Protein AF-A0A3Q3W1W0-F1 (afdb_monomer_lite)

Structure (mmCIF, N/CA/C/O backbone):
data_AF-A0A3Q3W1W0-F1
#
_entry.id   AF-A0A3Q3W1W0-F1
#
loop_
_atom_site.group_PDB
_atom_site.id
_atom_site.type_symbol
_atom_site.label_atom_id
_atom_site.label_alt_id
_atom_site.label_comp_id
_atom_site.label_asym_id
_atom_site.label_entity_id
_atom_site.label_seq_id
_atom_site.pdbx_PDB_ins_code
_atom_site.Cartn_x
_atom_site.Cartn_y
_atom_site.Cartn_z
_atom_site.occupancy
_atom_site.B_iso_or_equiv
_atom_site.auth_seq_id
_atom_site.auth_comp_id
_atom_site.auth_asym_id
_atom_site.auth_atom_id
_atom_site.pdbx_PDB_model_num
ATOM 1 N N . MET A 1 1 ? -0.071 2.192 -21.643 1.00 84.44 1 MET A N 1
ATOM 2 C CA . MET A 1 1 ? 0.881 1.281 -22.306 1.00 84.44 1 MET A CA 1
ATOM 3 C C . MET A 1 1 ? 0.103 0.228 -23.092 1.00 84.44 1 MET A C 1
ATOM 5 O O . MET A 1 1 ? -0.715 -0.440 -22.465 1.00 84.44 1 MET A O 1
ATOM 9 N N . PRO A 1 2 ? 0.340 0.064 -24.407 1.00 89.12 2 PRO A N 1
ATOM 10 C CA . PRO A 1 2 ? -0.446 -0.815 -25.293 1.00 89.12 2 PRO A CA 1
ATOM 11 C C . PRO A 1 2 ? -0.531 -2.271 -24.815 1.00 89.12 2 PRO A C 1
ATOM 13 O O . PRO A 1 2 ? -1.621 -2.823 -24.682 1.00 89.12 2 PRO A O 1
ATOM 16 N N . TYR A 1 3 ? 0.604 -2.852 -24.408 1.00 91.19 3 TYR A N 1
ATOM 17 C CA . TYR A 1 3 ? 0.660 -4.212 -23.855 1.00 91.19 3 TYR A CA 1
ATOM 18 C C . TYR A 1 3 ? -0.258 -4.411 -22.638 1.00 91.19 3 TYR A C 1
ATOM 20 O O . TYR A 1 3 ? -0.902 -5.448 -22.514 1.00 91.19 3 TYR A O 1
ATOM 28 N N . MET A 1 4 ? -0.354 -3.418 -21.746 1.00 92.62 4 MET A N 1
ATOM 29 C CA . MET A 1 4 ? -1.193 -3.517 -20.542 1.00 92.62 4 MET A CA 1
ATOM 30 C C . MET A 1 4 ? -2.690 -3.492 -20.870 1.00 92.62 4 MET A C 1
ATOM 32 O O . MET A 1 4 ? -3.490 -4.058 -20.130 1.00 92.62 4 MET A O 1
ATOM 36 N N . ARG A 1 5 ? -3.079 -2.851 -21.980 1.00 89.25 5 ARG A N 1
ATOM 37 C CA . ARG A 1 5 ? -4.466 -2.860 -22.467 1.00 89.25 5 ARG A CA 1
ATOM 38 C C . ARG A 1 5 ? -4.821 -4.223 -23.035 1.00 89.25 5 ARG A C 1
ATOM 40 O O . ARG A 1 5 ? -5.832 -4.806 -22.646 1.00 89.25 5 ARG A O 1
ATOM 47 N N . TYR A 1 6 ? -3.948 -4.748 -23.894 1.00 92.44 6 TYR A N 1
ATOM 48 C CA . TYR A 1 6 ? -4.098 -6.088 -24.441 1.00 92.44 6 TYR A CA 1
ATOM 49 C C . TYR A 1 6 ? -4.166 -7.134 -23.331 1.00 92.44 6 TYR A C 1
ATOM 51 O O . TYR A 1 6 ? -5.136 -7.889 -23.265 1.00 92.44 6 TYR A O 1
ATOM 59 N N . SER A 1 7 ? -3.189 -7.128 -22.416 1.00 91.44 7 SER A N 1
ATOM 60 C CA . SER A 1 7 ? -3.094 -8.122 -21.350 1.00 91.44 7 SER A CA 1
ATOM 61 C C . SER A 1 7 ? -4.350 -8.150 -20.493 1.00 91.44 7 SER A C 1
ATOM 63 O O . SER A 1 7 ? -4.841 -9.233 -20.207 1.00 91.44 7 SER A O 1
ATOM 65 N N . ARG A 1 8 ? -4.925 -6.985 -20.168 1.00 91.94 8 ARG A N 1
ATOM 66 C CA . ARG A 1 8 ? -6.169 -6.872 -19.400 1.00 91.94 8 ARG A CA 1
ATOM 67 C C . ARG A 1 8 ? -7.391 -7.396 -20.157 1.00 91.94 8 ARG A C 1
ATOM 69 O O . ARG A 1 8 ? -8.256 -7.992 -19.529 1.00 91.94 8 ARG A O 1
ATOM 76 N N . LYS A 1 9 ? -7.446 -7.223 -21.482 1.00 91.44 9 LYS A N 1
ATOM 77 C CA . LYS A 1 9 ? -8.543 -7.721 -22.332 1.00 91.44 9 LYS A CA 1
ATOM 78 C C . LYS A 1 9 ? -8.527 -9.245 -22.463 1.00 91.44 9 LYS A C 1
ATOM 80 O O . LYS A 1 9 ? -9.582 -9.867 -22.417 1.00 91.44 9 LYS A O 1
ATOM 85 N N . VAL A 1 10 ? -7.345 -9.850 -22.601 1.00 93.00 10 VAL A N 1
ATOM 86 C CA . VAL A 1 10 ? -7.209 -11.311 -22.765 1.00 93.00 10 VAL A CA 1
ATOM 87 C C . VAL A 1 10 ? -7.045 -12.064 -21.444 1.00 93.00 10 VAL A C 1
ATOM 89 O O . VAL A 1 10 ? -7.141 -13.290 -21.421 1.00 93.00 10 VAL A O 1
ATOM 92 N N . TRP A 1 11 ? -6.823 -11.350 -20.337 1.00 92.00 11 TRP A N 1
ATOM 93 C CA . TRP A 1 11 ? -6.556 -11.930 -19.020 1.00 92.00 11 TRP A CA 1
ATOM 94 C C . TRP A 1 11 ? -7.611 -12.948 -18.591 1.00 92.00 11 TRP A C 1
ATOM 96 O O . TRP A 1 11 ? -7.279 -14.090 -18.269 1.00 92.00 11 TRP A O 1
ATOM 106 N N . ASP A 1 12 ? -8.882 -12.548 -18.616 1.00 92.62 12 ASP A N 1
ATOM 107 C CA . ASP A 1 12 ? -9.981 -13.388 -18.141 1.00 92.62 12 ASP A CA 1
ATOM 108 C C . ASP A 1 12 ? -10.207 -14.596 -19.053 1.00 92.62 12 ASP A C 1
ATOM 110 O O . ASP A 1 12 ? -10.473 -15.694 -18.567 1.00 92.62 12 ASP A O 1
ATOM 114 N N . GLN A 1 13 ? -10.002 -14.435 -20.363 1.00 93.06 13 GLN A N 1
ATOM 115 C CA . GLN A 1 13 ? -10.098 -15.526 -21.332 1.00 93.06 13 GLN A CA 1
ATOM 116 C C . GLN A 1 13 ? -9.000 -16.578 -21.118 1.00 93.06 13 GLN A C 1
ATOM 118 O O . GLN A 1 13 ? -9.281 -17.780 -21.073 1.00 93.06 13 GLN A O 1
ATOM 123 N N . VAL A 1 14 ? -7.747 -16.141 -20.955 1.00 92.25 14 VAL A N 1
ATOM 124 C CA . VAL A 1 14 ? -6.606 -17.044 -20.743 1.00 92.25 14 VAL A CA 1
ATOM 125 C C . VAL A 1 14 ? -6.705 -17.726 -19.379 1.00 92.25 14 VAL A C 1
ATOM 127 O O . VAL A 1 14 ? -6.425 -18.921 -19.279 1.00 92.25 14 VAL A O 1
ATOM 130 N N . LYS A 1 15 ? -7.170 -17.011 -18.347 1.00 92.19 15 LYS A N 1
ATOM 131 C CA . LYS A 1 15 ? -7.415 -17.563 -17.008 1.00 92.19 15 LYS A CA 1
ATOM 132 C C . LYS A 1 15 ? -8.562 -18.575 -16.992 1.00 92.19 15 LYS A C 1
ATOM 134 O O . LYS A 1 15 ? -8.436 -19.611 -16.350 1.00 92.19 15 LYS A O 1
ATOM 139 N N . ALA A 1 16 ? -9.657 -18.311 -17.703 1.00 92.38 16 ALA A N 1
ATOM 140 C CA . ALA A 1 16 ? -10.784 -19.240 -17.802 1.00 92.38 16 ALA A CA 1
ATOM 141 C C . ALA A 1 16 ? -10.415 -20.522 -18.562 1.00 92.38 16 ALA A C 1
ATOM 143 O O . ALA A 1 16 ? -10.867 -21.605 -18.201 1.00 92.38 16 ALA A O 1
ATOM 144 N N . SER A 1 17 ? -9.559 -20.405 -19.580 1.00 91.44 17 SER A N 1
ATOM 145 C CA . SER A 1 17 ? -9.063 -21.552 -20.352 1.00 91.44 17 SER A CA 1
ATOM 146 C C . SER A 1 17 ? -8.000 -22.362 -19.597 1.00 91.44 17 SER A C 1
ATOM 148 O O . SER A 1 17 ? -7.734 -23.504 -19.954 1.00 91.44 17 SER A O 1
ATOM 150 N N . ASN A 1 18 ? -7.393 -21.781 -18.555 1.00 87.19 18 ASN A N 1
ATOM 151 C CA . ASN A 1 18 ? -6.331 -22.393 -17.757 1.00 87.19 18 ASN A CA 1
ATOM 152 C C . ASN A 1 18 ? -6.550 -22.146 -16.247 1.00 87.19 18 ASN A C 1
ATOM 154 O O . ASN A 1 18 ? -5.758 -21.432 -15.622 1.00 87.19 18 ASN A O 1
ATOM 158 N N . PRO A 1 19 ? -7.610 -22.714 -15.639 1.00 88.62 19 PRO A N 1
ATOM 159 C CA . PRO A 1 19 ? -7.983 -22.426 -14.251 1.00 88.62 19 PRO A CA 1
ATOM 160 C C . PRO A 1 19 ? -6.962 -22.937 -13.221 1.00 88.62 19 PRO A C 1
ATOM 162 O O . PRO A 1 19 ? -6.891 -22.399 -12.116 1.00 88.62 19 PRO A O 1
ATOM 165 N N . ASP A 1 20 ? -6.153 -23.932 -13.595 1.00 89.25 20 ASP A N 1
ATOM 166 C CA . ASP A 1 20 ? -5.167 -24.577 -12.721 1.00 89.25 20 ASP A CA 1
ATOM 167 C C . ASP A 1 20 ? -3.773 -23.921 -12.780 1.00 89.25 20 ASP A C 1
ATOM 169 O O . ASP A 1 20 ? -2.895 -24.253 -11.978 1.00 89.25 20 ASP A O 1
ATOM 173 N N . LEU A 1 21 ? -3.553 -22.984 -13.713 1.00 88.25 21 LEU A N 1
ATOM 174 C CA . LEU A 1 21 ? -2.277 -22.281 -13.853 1.00 88.25 21 LEU A CA 1
ATOM 175 C C . LEU A 1 21 ? -2.160 -21.119 -12.868 1.00 88.25 21 LEU A C 1
ATOM 177 O O . LEU A 1 21 ? -3.111 -20.390 -12.571 1.00 88.25 21 LEU A O 1
ATOM 181 N N . LYS A 1 22 ? -0.942 -20.904 -12.373 1.00 88.19 22 LYS A N 1
ATOM 182 C CA . LYS A 1 22 ? -0.648 -19.803 -11.455 1.00 88.19 22 LYS A CA 1
ATOM 183 C C . LYS A 1 22 ? -0.615 -18.475 -12.212 1.00 88.19 22 LYS A C 1
ATOM 185 O O . LYS A 1 22 ? -0.249 -18.399 -13.380 1.00 88.19 22 LYS A O 1
ATOM 190 N N . LEU A 1 23 ? -0.913 -17.386 -11.503 1.00 88.00 23 LEU A N 1
ATOM 191 C CA . LEU A 1 23 ? -1.030 -16.032 -12.065 1.00 88.00 23 LEU A CA 1
ATOM 192 C C . LEU A 1 23 ? 0.183 -15.578 -12.905 1.00 88.00 23 LEU A C 1
ATOM 194 O O . LEU A 1 23 ? 0.033 -14.892 -13.913 1.00 88.00 23 LEU A O 1
ATOM 198 N N . TRP A 1 24 ? 1.390 -15.974 -12.503 1.00 89.25 24 TRP A N 1
ATOM 199 C CA . TRP A 1 24 ? 2.625 -15.643 -13.217 1.00 89.25 24 TRP A CA 1
ATOM 200 C C . TRP A 1 24 ? 2.811 -16.466 -14.506 1.00 89.25 24 TRP A C 1
ATOM 202 O O . TRP A 1 24 ? 3.395 -15.969 -15.467 1.00 89.25 24 TRP A O 1
ATOM 212 N N . GLU A 1 25 ? 2.281 -17.692 -14.559 1.00 90.38 25 GLU A N 1
ATOM 213 C CA . GLU A 1 25 ? 2.282 -18.553 -15.752 1.00 90.38 25 GLU A CA 1
ATOM 214 C C . GLU A 1 25 ? 1.291 -18.014 -16.785 1.00 90.38 25 GLU A C 1
ATOM 216 O O . GLU A 1 25 ? 1.628 -17.906 -17.962 1.00 90.38 25 GLU A O 1
ATOM 221 N N . ILE A 1 26 ? 0.122 -17.556 -16.324 1.00 91.12 26 ILE A N 1
ATOM 222 C CA . ILE A 1 26 ? -0.856 -16.822 -17.140 1.00 91.12 26 ILE A CA 1
ATOM 223 C C . ILE A 1 26 ? -0.204 -15.569 -17.747 1.00 91.12 26 ILE A C 1
ATOM 225 O O . ILE A 1 26 ? -0.311 -15.335 -18.949 1.00 91.12 26 ILE A O 1
ATOM 229 N N . GLY A 1 27 ? 0.555 -14.806 -16.951 1.00 91.44 27 GLY A N 1
ATOM 230 C CA . GLY A 1 27 ? 1.315 -13.653 -17.445 1.00 91.44 27 GLY A CA 1
ATOM 231 C C . GLY A 1 27 ? 2.341 -14.012 -18.531 1.00 91.44 27 GLY A C 1
ATOM 232 O O . GLY A 1 27 ? 2.492 -13.272 -19.503 1.00 91.44 27 GLY A O 1
ATOM 233 N N . LYS A 1 28 ? 3.007 -15.169 -18.414 1.00 92.38 28 LYS A N 1
ATOM 234 C CA . LYS A 1 28 ? 3.955 -15.668 -19.425 1.00 92.38 28 LYS A CA 1
ATOM 235 C C . LYS A 1 28 ? 3.258 -16.036 -20.739 1.00 92.38 28 LYS A C 1
ATOM 237 O O . LYS A 1 28 ? 3.801 -15.751 -21.804 1.00 92.38 28 LYS A O 1
ATOM 242 N N . ILE A 1 29 ? 2.066 -16.628 -20.666 1.00 90.62 29 ILE A N 1
ATOM 243 C CA . ILE A 1 29 ? 1.250 -16.971 -21.840 1.00 90.62 29 ILE A CA 1
ATOM 244 C C . ILE A 1 29 ? 0.803 -15.699 -22.563 1.00 90.62 29 ILE A C 1
ATOM 246 O O . ILE A 1 29 ? 1.033 -15.567 -23.761 1.00 90.62 29 ILE A O 1
ATOM 250 N N . ILE A 1 30 ? 0.260 -14.723 -21.833 1.00 93.12 30 ILE A N 1
ATOM 251 C CA . ILE A 1 30 ? -0.212 -13.452 -22.402 1.00 93.12 30 ILE A CA 1
ATOM 252 C C . ILE A 1 30 ? 0.935 -12.661 -23.049 1.00 93.12 30 ILE A C 1
ATOM 254 O O . ILE A 1 30 ? 0.768 -12.098 -24.128 1.00 93.12 30 ILE A O 1
ATOM 258 N N . GLY A 1 31 ? 2.123 -12.660 -22.435 1.00 93.19 31 GLY A N 1
ATOM 259 C CA . GLY A 1 31 ? 3.323 -12.065 -23.033 1.00 93.19 31 GLY A CA 1
ATOM 260 C C . GLY A 1 31 ? 3.815 -12.796 -24.291 1.00 93.19 31 GLY A C 1
ATOM 261 O O . GLY A 1 31 ? 4.427 -12.181 -25.162 1.00 93.19 31 GLY A O 1
ATOM 262 N N . GLY A 1 32 ? 3.547 -14.101 -24.407 1.00 92.19 32 GLY A N 1
ATOM 263 C CA . GLY A 1 32 ? 3.723 -14.865 -25.644 1.00 92.19 32 GLY A CA 1
ATOM 264 C C . GLY A 1 32 ? 2.744 -14.411 -26.721 1.00 92.19 32 GLY A C 1
ATOM 265 O O . GLY A 1 32 ? 3.179 -13.928 -27.759 1.00 92.19 32 GLY A O 1
ATOM 266 N N . MET A 1 33 ? 1.446 -14.436 -26.409 1.00 91.38 33 MET A N 1
ATOM 267 C CA . MET A 1 33 ? 0.387 -14.034 -27.339 1.00 91.38 33 MET A CA 1
ATOM 268 C C . MET A 1 33 ? 0.583 -12.605 -27.858 1.00 91.38 33 MET A C 1
ATOM 270 O O . MET A 1 33 ? 0.420 -12.359 -29.044 1.00 91.38 33 MET A O 1
ATOM 274 N N . TRP A 1 34 ? 1.020 -11.674 -27.006 1.00 92.94 34 TRP A N 1
ATOM 275 C CA . TRP A 1 34 ? 1.336 -10.310 -27.436 1.00 92.94 34 TRP A CA 1
ATOM 276 C C . TRP A 1 34 ? 2.475 -10.240 -28.461 1.00 92.94 34 TRP A C 1
ATOM 278 O O . TRP A 1 34 ? 2.439 -9.394 -29.347 1.00 92.94 34 TRP A O 1
ATOM 288 N N . ARG A 1 35 ? 3.503 -11.094 -28.356 1.00 92.06 35 ARG A N 1
ATOM 289 C CA . ARG A 1 35 ? 4.595 -11.126 -29.346 1.00 92.06 35 ARG A CA 1
ATOM 290 C C . ARG A 1 35 ? 4.115 -11.684 -30.680 1.00 92.06 35 ARG A C 1
ATOM 292 O O . ARG A 1 35 ? 4.512 -11.138 -31.708 1.00 92.06 35 ARG A O 1
ATOM 299 N N . ASP A 1 36 ? 3.236 -12.680 -30.623 1.00 92.94 36 ASP A N 1
ATOM 300 C CA . ASP A 1 36 ? 2.723 -13.417 -31.779 1.00 92.94 36 ASP A CA 1
ATOM 301 C C . ASP A 1 36 ? 1.561 -12.706 -32.503 1.00 92.94 36 ASP A C 1
ATOM 303 O O . ASP A 1 36 ? 1.228 -13.091 -33.621 1.00 92.94 36 ASP A O 1
ATOM 307 N N . LEU A 1 37 ? 0.960 -11.665 -31.907 1.00 90.62 37 LEU A N 1
ATOM 308 C CA . LEU A 1 37 ? -0.022 -10.809 -32.587 1.00 90.62 37 LEU A CA 1
ATOM 309 C C . LEU A 1 37 ? 0.567 -10.161 -33.841 1.00 90.62 37 LEU A C 1
ATOM 311 O O . LEU A 1 37 ? 1.742 -9.772 -33.866 1.00 90.62 37 LEU A O 1
ATOM 315 N N . THR A 1 38 ? -0.289 -9.960 -34.838 1.00 91.62 38 THR A N 1
ATOM 316 C CA . THR A 1 38 ? 0.071 -9.213 -36.044 1.00 91.62 38 THR A CA 1
ATOM 317 C C . THR A 1 38 ? 0.341 -7.744 -35.721 1.00 91.62 38 THR A C 1
ATOM 319 O O . THR A 1 38 ? -0.149 -7.200 -34.725 1.0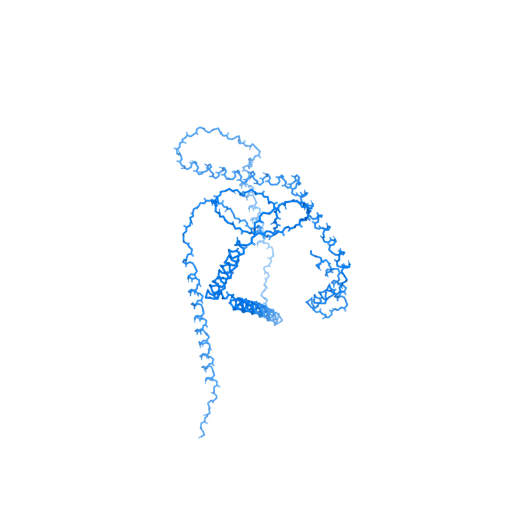0 91.62 38 THR A O 1
ATOM 322 N N . ASP A 1 39 ? 1.147 -7.089 -36.554 1.00 86.69 39 ASP A N 1
ATOM 323 C CA . ASP A 1 39 ? 1.447 -5.667 -36.369 1.00 86.69 39 ASP A CA 1
ATOM 324 C C . ASP A 1 39 ? 0.190 -4.798 -36.535 1.00 86.69 39 ASP A C 1
ATOM 326 O O . ASP A 1 39 ? 0.065 -3.785 -35.856 1.00 86.69 39 ASP A O 1
ATOM 330 N N . GLU A 1 40 ? -0.785 -5.245 -37.332 1.00 88.00 40 GLU A N 1
ATOM 331 C CA . GLU A 1 40 ? -2.100 -4.610 -37.492 1.00 88.00 40 GLU A CA 1
ATOM 332 C C . GLU A 1 40 ? -2.910 -4.639 -36.185 1.00 88.00 40 GLU A C 1
ATOM 334 O O . GLU A 1 40 ? -3.369 -3.600 -35.717 1.00 88.00 40 GLU A O 1
ATOM 339 N N . GLU A 1 41 ? -3.003 -5.792 -35.517 1.00 88.56 41 GLU A N 1
ATOM 340 C CA . GLU A 1 41 ? -3.707 -5.903 -34.231 1.00 88.56 41 GLU A CA 1
ATOM 341 C C . GLU A 1 41 ? -2.986 -5.144 -33.111 1.00 88.56 41 GLU A C 1
ATOM 343 O O . GLU A 1 41 ? -3.622 -4.543 -32.245 1.00 88.56 41 GLU A O 1
ATOM 348 N N . LYS A 1 42 ? -1.645 -5.144 -33.106 1.00 89.56 42 LYS A N 1
ATOM 349 C CA . LYS A 1 42 ? -0.856 -4.330 -32.166 1.00 89.56 42 LYS A CA 1
ATOM 350 C C . LYS A 1 42 ? -1.084 -2.836 -32.396 1.00 89.56 42 LYS A C 1
ATOM 352 O O . LYS A 1 42 ? -1.099 -2.082 -31.417 1.00 89.56 42 LYS A O 1
ATOM 357 N N . GLN A 1 43 ? -1.259 -2.422 -33.651 1.00 90.81 43 GLN A N 1
ATOM 358 C CA . GLN A 1 43 ? -1.493 -1.032 -34.027 1.00 90.81 43 GLN A CA 1
ATOM 359 C C . GLN A 1 43 ? -2.822 -0.510 -33.473 1.00 90.81 43 GLN A C 1
ATOM 361 O O . GLN A 1 43 ? -2.858 0.615 -32.981 1.00 90.81 43 GLN A O 1
ATOM 366 N N . ASP A 1 44 ? -3.874 -1.328 -33.433 1.00 91.44 44 ASP A N 1
ATOM 367 C CA . ASP A 1 44 ? -5.142 -0.941 -32.799 1.00 91.44 44 ASP A CA 1
ATOM 368 C C . ASP A 1 44 ? -4.952 -0.598 -31.310 1.00 91.44 44 ASP A C 1
ATOM 370 O O . ASP A 1 44 ? -5.394 0.450 -30.840 1.00 91.44 44 ASP A O 1
ATOM 374 N N . TYR A 1 45 ? -4.193 -1.412 -30.564 1.00 90.62 45 TYR A N 1
ATOM 375 C CA . TYR A 1 45 ? -3.895 -1.129 -29.150 1.00 90.62 45 TYR A CA 1
ATOM 376 C C . TYR A 1 45 ? -2.973 0.078 -28.940 1.00 90.62 45 TYR A C 1
ATOM 378 O O . TYR A 1 45 ? -2.990 0.687 -27.862 1.00 90.62 45 TYR A O 1
ATOM 386 N N . LEU A 1 46 ? -2.132 0.396 -29.926 1.00 89.81 46 LEU A N 1
ATOM 387 C CA . LEU A 1 46 ? -1.326 1.615 -29.942 1.00 89.81 46 LEU A CA 1
ATOM 388 C C . LEU A 1 46 ? -2.219 2.841 -30.138 1.00 89.81 46 LEU A C 1
ATOM 390 O O . LEU A 1 46 ? -2.153 3.757 -29.320 1.00 89.81 46 LEU A O 1
ATOM 394 N N . ASN A 1 47 ? -3.098 2.811 -31.139 1.00 90.44 47 ASN A N 1
ATOM 395 C CA . ASN A 1 47 ? -4.030 3.892 -31.448 1.00 90.44 47 ASN A CA 1
ATOM 396 C C . ASN A 1 47 ? -4.975 4.172 -30.265 1.00 90.44 47 ASN A C 1
ATOM 398 O O . ASN A 1 47 ? -5.097 5.319 -29.840 1.00 90.44 47 ASN A O 1
ATOM 402 N N . ASP A 1 48 ? -5.557 3.133 -29.657 1.00 88.88 48 ASP A N 1
ATOM 403 C CA . ASP A 1 48 ? -6.396 3.262 -28.455 1.00 88.88 48 ASP A CA 1
ATOM 404 C C . ASP A 1 48 ? -5.621 3.870 -27.275 1.00 88.88 48 ASP A C 1
ATOM 406 O O . ASP A 1 48 ? -6.142 4.670 -26.494 1.00 88.88 48 ASP A O 1
ATOM 410 N N . TYR A 1 49 ? -4.348 3.490 -27.110 1.00 92.19 49 TYR A N 1
ATOM 411 C CA . TYR A 1 49 ? -3.505 4.063 -26.066 1.00 92.19 49 TYR A CA 1
ATOM 412 C C . TYR A 1 49 ? -3.199 5.539 -26.312 1.00 92.19 49 TYR A C 1
ATOM 414 O O . TYR A 1 49 ? -3.217 6.311 -25.353 1.00 92.19 49 TYR A O 1
ATOM 422 N N . GLU A 1 50 ? -2.919 5.925 -27.552 1.00 91.56 50 GLU A N 1
ATOM 423 C CA . GLU A 1 50 ? -2.677 7.318 -27.918 1.00 91.56 50 GLU A CA 1
ATOM 424 C C . GLU A 1 50 ? -3.934 8.172 -27.753 1.00 91.56 50 GLU A C 1
ATOM 426 O O . GLU A 1 50 ? -3.852 9.236 -27.141 1.00 91.56 50 GLU A O 1
ATOM 431 N N . ALA A 1 51 ? -5.094 7.678 -28.191 1.00 92.81 51 ALA A N 1
ATOM 432 C CA . ALA A 1 51 ? -6.375 8.355 -28.022 1.00 92.81 51 ALA A CA 1
ATOM 433 C C . ALA A 1 51 ? -6.688 8.627 -26.541 1.00 92.81 51 ALA A C 1
ATOM 435 O O . ALA A 1 51 ? -6.904 9.774 -26.152 1.00 92.81 51 ALA A O 1
ATOM 436 N N . GLU A 1 52 ? -6.607 7.608 -25.681 1.00 91.06 52 GLU A N 1
ATOM 437 C CA . GLU A 1 52 ? -6.882 7.783 -24.248 1.00 91.06 52 GLU A CA 1
ATOM 438 C C . GLU A 1 52 ? -5.803 8.628 -23.549 1.00 91.06 52 GLU A C 1
ATOM 440 O O . GLU A 1 52 ? -6.086 9.345 -22.594 1.00 91.06 52 GLU A O 1
ATOM 445 N N . LYS A 1 53 ? -4.550 8.599 -24.027 1.00 91.25 53 LYS A N 1
ATOM 446 C CA . LYS A 1 53 ? -3.500 9.495 -23.522 1.00 91.25 53 LYS A CA 1
ATOM 447 C C . LYS A 1 53 ? -3.820 10.954 -23.850 1.00 91.25 53 LYS A C 1
ATOM 449 O O . LYS A 1 53 ? -3.551 11.829 -23.026 1.00 91.25 53 LYS A O 1
ATOM 454 N N . ILE A 1 54 ? -4.344 11.232 -25.042 1.00 93.69 54 ILE A N 1
ATOM 455 C CA . ILE A 1 54 ? -4.773 12.578 -25.434 1.00 93.69 54 ILE A CA 1
ATOM 456 C C . ILE A 1 54 ? -5.934 13.024 -24.541 1.00 93.69 54 ILE A C 1
ATOM 458 O O . ILE A 1 54 ? -5.837 14.089 -23.934 1.00 93.69 54 ILE A O 1
ATOM 462 N N . GLU A 1 55 ? -6.953 12.181 -24.372 1.00 93.62 55 GLU A N 1
ATOM 463 C CA . GLU A 1 55 ? -8.107 12.462 -23.511 1.00 93.62 55 GLU A CA 1
ATOM 464 C C . GLU A 1 55 ? -7.696 12.685 -22.047 1.00 93.62 55 GLU A C 1
ATOM 466 O O . GLU A 1 55 ? -8.113 13.661 -21.425 1.00 93.62 55 GLU A O 1
ATOM 471 N N . TYR A 1 56 ? -6.803 11.856 -21.495 1.00 93.50 56 TYR A N 1
ATOM 472 C CA . TYR A 1 56 ? -6.274 12.049 -20.144 1.00 93.50 56 TYR A CA 1
ATOM 473 C C . TYR A 1 56 ? -5.575 13.405 -20.003 1.00 93.50 56 TYR A C 1
ATOM 475 O O . TYR A 1 56 ? -5.865 14.155 -19.073 1.00 93.50 56 TYR A O 1
ATOM 483 N N . ASN A 1 57 ? -4.696 13.758 -20.945 1.00 93.25 57 ASN A N 1
ATOM 484 C CA . ASN A 1 57 ? -4.004 15.047 -20.920 1.00 93.25 57 ASN A CA 1
ATOM 485 C C . ASN A 1 57 ? -4.975 16.227 -21.028 1.00 93.25 57 ASN A C 1
ATOM 487 O O . ASN A 1 57 ? -4.779 17.247 -20.367 1.00 93.25 57 ASN A O 1
ATOM 491 N N . GLU A 1 58 ? -6.013 16.107 -21.852 1.00 95.50 58 GLU A N 1
ATOM 492 C CA . GLU A 1 58 ? -7.059 17.119 -21.972 1.00 95.50 58 GLU A CA 1
ATOM 493 C C . GLU A 1 58 ? -7.868 17.241 -20.676 1.00 95.50 58 GLU A C 1
ATOM 495 O O . GLU A 1 58 ? -8.028 18.345 -20.157 1.00 95.50 58 GLU A O 1
ATOM 500 N N . SER A 1 59 ? -8.285 16.118 -20.089 1.00 93.44 59 SER A N 1
ATOM 501 C CA . SER A 1 59 ? -9.030 16.088 -18.827 1.00 93.44 59 SER A CA 1
ATOM 502 C C . SER A 1 59 ? -8.219 16.651 -17.653 1.00 93.44 59 SER A C 1
ATOM 504 O O . SER A 1 59 ? -8.748 17.425 -16.857 1.00 93.44 59 SER A O 1
ATOM 506 N N . MET A 1 60 ? -6.915 16.358 -17.583 1.00 93.56 60 MET A N 1
ATOM 507 C CA . MET A 1 60 ? -6.013 16.916 -16.574 1.00 93.56 60 MET A CA 1
ATOM 508 C C . MET A 1 60 ? -5.848 18.423 -16.735 1.00 93.56 60 MET A C 1
ATOM 510 O O . MET A 1 60 ? -5.924 19.160 -15.752 1.00 93.56 60 MET A O 1
ATOM 514 N N . LYS A 1 61 ? -5.686 18.913 -17.970 1.00 93.94 61 LYS A N 1
ATOM 515 C CA . LYS A 1 61 ? -5.664 20.358 -18.235 1.00 93.94 61 LYS A CA 1
ATOM 516 C C . LYS A 1 61 ? -6.989 21.008 -17.851 1.00 93.94 61 LYS A C 1
ATOM 518 O O . LYS A 1 61 ? -6.980 22.056 -17.217 1.00 93.94 61 LYS A O 1
ATOM 523 N N . ALA A 1 62 ? -8.119 20.389 -18.182 1.00 94.12 62 ALA A N 1
ATOM 524 C CA . ALA A 1 62 ? -9.439 20.885 -17.808 1.00 94.12 62 ALA A CA 1
ATOM 525 C C . ALA A 1 62 ? -9.629 20.921 -16.284 1.00 94.12 62 ALA A C 1
ATOM 527 O O . ALA A 1 62 ? -10.178 21.888 -15.759 1.00 94.12 62 ALA A O 1
ATOM 528 N N . TYR A 1 63 ? -9.128 19.915 -15.564 1.00 93.62 63 TYR A N 1
ATOM 529 C CA . TYR A 1 63 ? -9.146 19.876 -14.105 1.00 93.62 63 TYR A CA 1
ATOM 530 C C . TYR A 1 63 ? -8.299 20.997 -13.496 1.00 93.62 63 TYR A C 1
ATOM 532 O O . TYR A 1 63 ? -8.798 21.754 -12.662 1.00 93.62 63 TYR A O 1
ATOM 540 N N . HIS A 1 64 ? -7.057 21.170 -13.950 1.00 91.94 64 HIS A N 1
ATOM 541 C CA . HIS A 1 64 ? -6.184 22.242 -13.469 1.00 91.94 64 HIS A CA 1
ATOM 542 C C . HIS A 1 64 ? -6.688 23.643 -13.839 1.00 91.94 64 HIS A C 1
ATOM 544 O O . HIS A 1 64 ? -6.519 24.583 -13.068 1.00 91.94 64 HIS A O 1
ATOM 550 N N . ASN A 1 65 ? -7.369 23.779 -14.975 1.00 93.06 65 ASN A N 1
ATOM 551 C CA . ASN A 1 65 ? -8.009 25.027 -15.391 1.00 93.06 65 ASN A CA 1
ATOM 552 C C . ASN A 1 65 ? -9.405 25.211 -14.779 1.00 93.06 65 ASN A C 1
ATOM 554 O O . ASN A 1 65 ? -10.062 26.223 -15.034 1.00 93.06 65 ASN A O 1
ATOM 558 N N . SER A 1 66 ? -9.890 24.244 -13.995 1.00 94.44 66 SER A N 1
ATOM 559 C CA . SER A 1 66 ? -11.219 24.331 -13.409 1.00 94.44 66 SER A CA 1
ATOM 560 C C . SER A 1 66 ? -11.267 25.455 -12.364 1.00 94.44 66 SER A C 1
ATOM 562 O O . SER A 1 66 ? -10.332 25.614 -11.570 1.00 94.44 66 SER A O 1
ATOM 564 N N . PRO A 1 67 ? -12.376 26.213 -12.288 1.00 92.38 67 PRO A N 1
ATOM 565 C CA . PRO A 1 67 ? -12.532 27.272 -11.293 1.00 92.38 67 PRO A CA 1
ATOM 566 C C . PRO A 1 67 ? -12.379 26.774 -9.850 1.00 92.38 67 PRO A C 1
ATOM 568 O O . PRO A 1 67 ? -11.875 27.500 -9.000 1.00 92.38 67 PRO A O 1
ATOM 571 N N . ALA A 1 68 ? -12.773 25.525 -9.577 1.00 92.12 68 ALA A N 1
ATOM 572 C CA . ALA A 1 68 ? -12.642 24.907 -8.262 1.00 92.12 68 ALA A CA 1
ATOM 573 C C . ALA A 1 68 ? -11.175 24.646 -7.881 1.00 92.12 68 ALA A C 1
ATOM 575 O O . ALA A 1 68 ? -10.766 24.974 -6.767 1.00 92.12 68 ALA A O 1
ATOM 576 N N . TYR A 1 69 ? -10.370 24.104 -8.804 1.00 93.06 69 TYR A N 1
ATOM 577 C CA . TYR A 1 69 ? -8.946 23.867 -8.563 1.00 93.06 69 TYR A CA 1
ATOM 578 C C . TYR A 1 69 ? -8.177 25.184 -8.413 1.00 93.06 69 TYR A C 1
ATOM 580 O O . TYR A 1 69 ? -7.420 25.355 -7.459 1.00 93.06 69 TYR A O 1
ATOM 588 N N . LEU A 1 70 ? -8.433 26.158 -9.291 1.00 94.12 70 LEU A N 1
ATOM 589 C CA . LEU A 1 70 ? -7.819 27.486 -9.203 1.00 94.12 70 LEU A CA 1
ATOM 590 C C . LEU A 1 70 ? -8.192 28.210 -7.900 1.00 94.12 70 LEU A C 1
ATOM 592 O O . LEU A 1 70 ? -7.334 28.825 -7.267 1.00 94.12 70 LEU A O 1
ATOM 596 N N . ALA A 1 71 ? -9.446 28.103 -7.450 1.00 92.88 71 ALA A N 1
ATOM 597 C CA . ALA A 1 71 ? -9.873 28.656 -6.166 1.00 92.88 71 ALA A CA 1
ATOM 598 C C . ALA A 1 71 ? -9.147 28.000 -4.984 1.00 92.88 71 ALA A C 1
ATOM 600 O O . ALA A 1 71 ? -8.718 28.705 -4.070 1.00 92.88 71 ALA A O 1
ATOM 601 N N . TYR A 1 72 ? -8.963 26.677 -5.018 1.00 94.06 72 TYR A N 1
ATOM 602 C CA . TYR A 1 72 ? -8.187 25.951 -4.014 1.00 94.06 72 TYR A CA 1
ATOM 603 C C . TYR A 1 72 ? -6.722 26.407 -3.983 1.00 94.06 72 TYR A C 1
ATOM 605 O O . TYR A 1 72 ? -6.214 26.731 -2.911 1.00 94.06 72 TYR A O 1
ATOM 613 N N . VAL A 1 73 ? -6.060 26.500 -5.140 1.00 94.06 73 VAL A N 1
ATOM 614 C CA . VAL A 1 73 ? -4.660 26.951 -5.235 1.00 94.06 73 VAL A CA 1
ATOM 615 C C . VAL A 1 73 ? -4.509 28.376 -4.694 1.00 94.06 73 VAL A C 1
ATOM 617 O O . VAL A 1 73 ? -3.633 28.636 -3.867 1.00 94.06 73 VAL A O 1
ATOM 620 N N . ASN A 1 74 ? -5.413 29.283 -5.070 1.00 93.56 74 ASN A N 1
ATOM 621 C CA . ASN A 1 74 ? -5.416 30.660 -4.574 1.00 93.56 74 ASN A CA 1
ATOM 622 C C . ASN A 1 74 ? -5.707 30.743 -3.068 1.00 93.56 74 ASN A C 1
ATOM 624 O O . ASN A 1 74 ? -5.143 31.584 -2.369 1.00 93.56 74 ASN A O 1
ATOM 628 N N . ALA A 1 75 ? -6.593 29.897 -2.539 1.00 91.06 75 ALA A N 1
ATOM 629 C CA . ALA A 1 75 ? -6.857 29.826 -1.104 1.00 91.06 75 ALA A CA 1
ATOM 630 C C . ALA A 1 75 ? -5.641 29.293 -0.332 1.00 91.06 75 ALA A C 1
ATOM 632 O O . ALA A 1 75 ? -5.274 29.874 0.686 1.00 91.06 75 ALA A O 1
ATOM 633 N N . LYS A 1 76 ? -4.982 28.249 -0.850 1.00 93.25 76 LYS A N 1
ATOM 634 C CA . LYS A 1 76 ? -3.766 27.668 -0.269 1.00 93.25 76 LYS A CA 1
ATOM 635 C C . LYS A 1 76 ? -2.633 28.695 -0.206 1.00 93.25 76 LYS A C 1
ATOM 637 O O . LYS A 1 76 ? -2.079 28.905 0.867 1.00 93.25 76 LYS A O 1
ATOM 642 N N . SER A 1 77 ? -2.359 29.392 -1.311 1.00 92.56 77 SER A N 1
ATOM 643 C CA . SER A 1 77 ? -1.322 30.434 -1.364 1.00 92.56 77 SER A CA 1
ATOM 644 C C . SER A 1 77 ? -1.612 31.599 -0.408 1.00 92.56 77 SER A C 1
ATOM 646 O O . SER A 1 77 ? -0.709 32.073 0.276 1.00 92.56 77 SER A O 1
ATOM 648 N N . ARG A 1 78 ? -2.878 32.029 -0.288 1.00 91.69 78 ARG A N 1
ATOM 649 C CA . ARG A 1 78 ? -3.259 33.082 0.669 1.00 91.69 78 ARG A CA 1
ATOM 650 C C . ARG A 1 78 ? -3.101 32.653 2.127 1.00 91.69 78 ARG A C 1
ATOM 652 O O . ARG A 1 78 ? -2.663 33.462 2.937 1.00 91.69 78 ARG A O 1
ATOM 659 N N . ALA A 1 79 ? -3.448 31.413 2.465 1.00 88.81 79 ALA A N 1
ATOM 660 C CA . ALA A 1 79 ? -3.289 30.895 3.824 1.00 88.81 79 ALA A CA 1
ATOM 661 C C . ALA A 1 79 ? -1.808 30.769 4.220 1.00 88.81 79 ALA A C 1
ATOM 663 O O . ALA A 1 79 ? -1.436 31.109 5.340 1.00 88.81 79 ALA A O 1
ATOM 664 N N . GLU A 1 80 ? -0.961 30.333 3.287 1.00 87.88 80 GLU A N 1
ATOM 665 C CA . GLU A 1 80 ? 0.485 30.231 3.492 1.00 87.88 80 GLU A CA 1
ATOM 666 C C . GLU A 1 80 ? 1.133 31.612 3.674 1.00 87.88 80 GLU A C 1
ATOM 668 O O . GLU A 1 80 ? 1.859 31.823 4.643 1.00 87.88 80 GLU A O 1
ATOM 673 N N . ALA A 1 81 ? 0.770 32.590 2.837 1.00 88.56 81 ALA A N 1
ATOM 674 C CA . ALA A 1 81 ? 1.235 33.970 2.983 1.00 88.56 81 ALA A CA 1
ATOM 675 C C . ALA A 1 81 ? 0.780 34.615 4.307 1.00 88.56 81 ALA A C 1
ATOM 677 O O . ALA A 1 81 ? 1.542 35.350 4.932 1.00 88.56 81 ALA A O 1
ATOM 678 N N . ALA A 1 82 ? -0.442 34.326 4.768 1.00 87.50 82 ALA A N 1
ATOM 679 C CA . ALA A 1 82 ? -0.941 34.825 6.050 1.00 87.50 82 ALA A CA 1
ATOM 680 C C . ALA A 1 82 ? -0.150 34.258 7.244 1.00 87.50 82 ALA A C 1
ATOM 682 O O . ALA A 1 82 ? 0.180 35.003 8.167 1.00 87.50 82 ALA A O 1
ATOM 683 N N . LEU A 1 83 ? 0.202 32.968 7.207 1.00 83.31 83 LEU A N 1
ATOM 684 C CA . LEU A 1 83 ? 1.043 32.333 8.228 1.00 83.31 83 LEU A CA 1
ATOM 685 C C . LEU A 1 83 ? 2.480 32.870 8.212 1.00 83.31 83 LEU A C 1
ATOM 687 O O . LEU A 1 83 ? 3.073 33.083 9.273 1.00 83.31 83 LEU A O 1
ATOM 691 N N . GLU A 1 84 ? 3.043 33.122 7.029 1.00 85.06 84 GLU A N 1
ATOM 692 C CA . GLU A 1 84 ? 4.384 33.694 6.897 1.00 85.06 84 GLU A CA 1
ATOM 693 C C . GLU A 1 84 ? 4.431 35.138 7.426 1.00 85.06 84 GLU A C 1
ATOM 695 O O . GLU A 1 84 ? 5.314 35.473 8.221 1.00 85.06 84 GLU A O 1
ATOM 700 N N . GLU A 1 85 ? 3.445 35.974 7.084 1.00 79.69 85 GLU A N 1
ATOM 701 C CA . GLU A 1 85 ? 3.318 37.347 7.594 1.00 79.69 85 GLU A CA 1
ATOM 702 C C . GLU A 1 85 ? 3.134 37.362 9.123 1.00 79.69 85 GLU A C 1
ATOM 704 O O . GLU A 1 85 ? 3.801 38.137 9.813 1.00 79.69 85 GLU A O 1
ATOM 709 N N . GLU A 1 86 ? 2.312 36.461 9.679 1.00 76.62 86 GLU A N 1
ATOM 710 C CA . GLU A 1 86 ? 2.151 36.307 11.130 1.00 76.62 86 GLU A CA 1
ATOM 711 C C . GLU A 1 86 ? 3.475 35.914 11.806 1.00 76.62 86 GLU A C 1
ATOM 713 O O . GLU A 1 86 ? 3.851 36.486 12.836 1.00 76.62 86 GLU A O 1
ATOM 718 N N . SER A 1 87 ? 4.225 34.980 11.214 1.00 77.00 87 SER A N 1
ATOM 719 C CA . SER A 1 87 ? 5.522 34.547 11.744 1.00 77.00 87 SER A CA 1
ATOM 720 C C . SER A 1 87 ? 6.554 35.683 11.725 1.00 77.00 87 SER A C 1
ATOM 722 O O . SER A 1 87 ? 7.227 35.934 12.730 1.00 77.00 87 SER A O 1
ATOM 724 N N . ARG A 1 88 ? 6.603 36.463 10.637 1.00 80.44 88 ARG A N 1
ATOM 725 C CA . ARG A 1 88 ? 7.500 37.613 10.468 1.00 80.44 88 ARG A CA 1
ATOM 726 C C . ARG A 1 88 ? 7.134 38.762 11.408 1.00 80.44 88 ARG A C 1
ATOM 728 O O . ARG A 1 88 ? 8.015 39.441 11.942 1.00 80.44 88 ARG A O 1
ATOM 735 N N . GLN A 1 89 ? 5.843 38.970 11.657 1.00 72.81 89 GLN A N 1
ATOM 736 C CA . GLN A 1 89 ? 5.354 39.990 12.581 1.00 72.81 89 GLN A CA 1
ATOM 737 C C . GLN A 1 89 ? 5.585 39.604 14.050 1.00 72.81 89 GLN A C 1
ATOM 739 O O . GLN A 1 89 ? 5.921 40.470 14.860 1.00 72.81 89 GLN A O 1
ATOM 744 N N . ARG A 1 90 ? 5.497 38.313 14.405 1.00 71.25 90 ARG A N 1
ATOM 745 C CA . ARG A 1 90 ? 5.916 37.814 15.727 1.00 71.25 90 ARG A CA 1
ATOM 746 C C . ARG A 1 90 ? 7.425 37.973 15.932 1.00 71.25 90 ARG A C 1
ATOM 748 O O . ARG A 1 90 ? 7.830 38.453 16.987 1.00 71.25 90 ARG A O 1
ATOM 755 N N . GLN A 1 91 ? 8.240 37.662 14.920 1.00 65.25 91 GLN A N 1
ATOM 756 C CA . GLN A 1 91 ? 9.698 37.819 14.980 1.00 65.25 91 GLN A CA 1
ATOM 757 C C . GLN A 1 91 ? 10.112 39.294 15.158 1.00 65.25 91 GLN A C 1
ATOM 759 O O . GLN A 1 91 ? 10.975 39.594 15.978 1.00 65.25 91 GLN A O 1
ATOM 764 N N . SER A 1 92 ? 9.470 40.231 14.445 1.00 63.81 92 SER A N 1
ATOM 765 C CA . SER A 1 92 ? 9.802 41.664 14.534 1.00 63.81 92 SER A CA 1
ATOM 766 C C . SER A 1 92 ? 9.303 42.345 15.818 1.00 63.81 92 SER A C 1
ATOM 768 O O . SER A 1 92 ? 9.923 43.306 16.276 1.00 63.81 92 SER A O 1
ATOM 770 N N . ARG A 1 93 ? 8.228 41.839 16.447 1.00 61.22 93 ARG A N 1
ATOM 771 C CA . ARG A 1 93 ? 7.719 42.350 17.737 1.00 61.22 93 ARG A CA 1
ATOM 772 C C . ARG A 1 93 ? 8.607 42.007 18.936 1.00 61.22 93 ARG A C 1
ATOM 774 O O . ARG A 1 93 ? 8.589 42.760 19.905 1.00 61.22 93 ARG A O 1
ATOM 781 N N . LEU A 1 94 ? 9.381 40.920 18.884 1.00 57.34 94 LEU A N 1
ATOM 782 C CA . LEU A 1 94 ? 10.332 40.584 19.953 1.00 57.34 94 LEU A CA 1
ATOM 783 C C . LEU A 1 94 ? 11.602 41.456 19.925 1.00 57.34 94 LEU A C 1
ATOM 785 O O . LEU A 1 94 ? 12.248 41.595 20.959 1.00 57.34 94 LEU A O 1
ATOM 789 N N . ASP A 1 95 ? 11.939 42.059 18.780 1.00 56.94 95 ASP A N 1
ATOM 790 C CA . ASP A 1 95 ? 13.218 42.758 18.570 1.00 56.94 95 ASP A CA 1
ATOM 791 C C . ASP A 1 95 ? 13.191 44.257 18.946 1.00 56.94 95 ASP A C 1
ATOM 793 O O . ASP A 1 95 ? 14.236 44.844 19.212 1.00 56.94 95 ASP A O 1
ATOM 797 N N . LYS A 1 96 ? 12.015 44.911 18.999 1.00 57.88 96 LYS A N 1
ATOM 798 C CA . LYS A 1 96 ? 11.945 46.393 18.995 1.00 57.88 96 LYS A CA 1
ATOM 799 C C . LYS A 1 96 ? 11.383 47.141 20.207 1.00 57.88 96 LYS A C 1
ATOM 801 O O . LYS A 1 96 ? 11.370 48.360 20.139 1.00 57.88 96 LYS A O 1
ATOM 806 N N . GLY A 1 97 ? 10.978 46.495 21.302 1.00 61.56 97 GLY A N 1
ATOM 807 C CA . GLY A 1 97 ? 10.838 47.131 22.635 1.00 61.56 97 GLY A CA 1
ATOM 808 C C . GLY A 1 97 ? 10.200 48.539 22.769 1.00 61.56 97 GLY A C 1
ATOM 809 O O . GLY A 1 97 ? 10.525 49.232 23.728 1.00 61.56 97 GLY A O 1
ATOM 810 N N . GLU A 1 98 ? 9.317 48.980 21.866 1.00 54.94 98 GLU A N 1
ATOM 811 C CA . GLU A 1 98 ? 8.760 50.347 21.805 1.00 54.94 98 GLU A CA 1
ATOM 812 C C . GLU A 1 98 ? 7.217 50.329 21.937 1.00 54.94 98 GLU A C 1
ATOM 814 O O . GLU A 1 98 ? 6.556 49.563 21.225 1.00 54.94 98 GLU A O 1
ATOM 819 N N . PRO A 1 99 ? 6.606 51.160 22.813 1.00 59.75 99 PRO A N 1
ATOM 820 C CA . PRO A 1 99 ? 5.149 51.312 22.912 1.00 59.75 99 PRO A CA 1
ATOM 821 C C . PRO A 1 99 ? 4.544 52.012 21.679 1.00 59.75 99 PRO A C 1
ATOM 823 O O . PRO A 1 99 ? 4.591 53.232 21.540 1.00 59.75 99 PRO A O 1
ATOM 826 N N . TYR A 1 100 ? 3.946 51.229 20.780 1.00 46.66 100 TYR A N 1
ATOM 827 C CA . TYR A 1 100 ? 3.348 51.687 19.521 1.00 46.66 100 TYR A CA 1
ATOM 828 C C . TYR A 1 100 ? 1.831 51.932 19.647 1.00 46.66 100 TYR A C 1
ATOM 830 O O . TYR A 1 100 ? 1.094 51.043 20.076 1.00 46.66 100 TYR A O 1
ATOM 838 N N . MET A 1 101 ? 1.342 53.108 19.222 1.00 52.66 101 MET A N 1
ATOM 839 C CA . MET A 1 101 ? -0.089 53.334 18.953 1.00 52.66 101 MET A CA 1
ATOM 840 C C . MET A 1 101 ? -0.535 52.438 17.788 1.00 52.66 101 MET A C 1
ATOM 842 O O . MET A 1 101 ? -0.184 52.688 16.638 1.00 52.66 101 MET A O 1
ATOM 846 N N . SER A 1 102 ? -1.318 51.400 18.083 1.00 58.59 102 SER A N 1
ATOM 847 C CA . SER A 1 102 ? 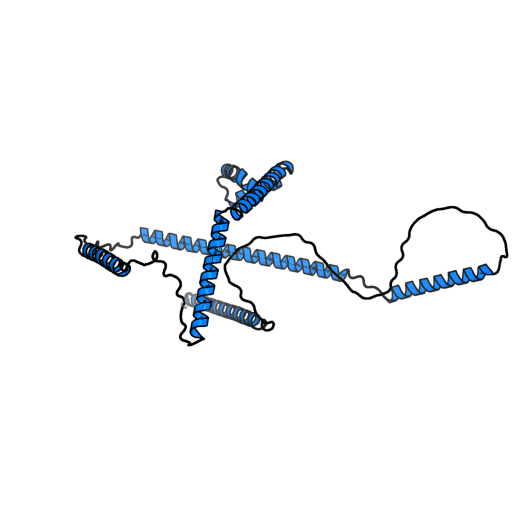-1.834 50.455 17.092 1.00 58.59 102 SER A CA 1
ATOM 848 C C . SER A 1 102 ? -3.132 50.949 16.450 1.00 58.59 102 SER A C 1
ATOM 850 O O . SER A 1 102 ? -4.131 51.129 17.146 1.00 58.59 102 SER A O 1
ATOM 852 N N . ILE A 1 103 ? -3.165 51.064 15.122 1.00 64.94 103 ILE A N 1
ATOM 853 C CA . ILE A 1 103 ? -4.425 50.942 14.377 1.00 64.94 103 ILE A CA 1
ATOM 854 C C . ILE A 1 103 ? -4.787 49.459 14.456 1.00 64.94 103 ILE A C 1
ATOM 856 O O . ILE A 1 103 ? -4.149 48.631 13.803 1.00 64.94 103 ILE A O 1
ATOM 860 N N . GLN A 1 104 ? -5.711 49.104 15.351 1.00 62.28 104 GLN A N 1
ATOM 861 C CA . GLN A 1 104 ? -6.161 47.723 15.467 1.00 62.28 104 GLN A CA 1
ATOM 862 C C . GLN A 1 104 ? -6.916 47.336 14.185 1.00 62.28 104 GLN A C 1
ATOM 864 O O . GLN A 1 104 ? -7.764 48.110 13.734 1.00 62.28 104 GLN A O 1
ATOM 869 N N . PRO A 1 105 ? -6.624 46.166 13.586 1.00 68.00 105 PRO A N 1
ATOM 870 C CA . PRO A 1 105 ? -7.551 45.530 12.657 1.00 68.00 105 PRO A CA 1
ATOM 871 C C . PRO A 1 105 ? -8.935 45.491 13.310 1.00 68.00 105 PRO A C 1
ATOM 873 O O . PRO A 1 105 ? -9.015 45.263 14.518 1.00 68.00 105 PRO A O 1
ATOM 876 N N . ALA A 1 106 ? -10.001 45.754 12.550 1.00 67.12 106 ALA A N 1
ATOM 877 C CA . ALA A 1 106 ? -11.351 45.617 13.086 1.00 67.12 106 ALA A CA 1
ATOM 878 C C . ALA A 1 106 ? -11.501 44.199 13.658 1.00 67.12 106 ALA A C 1
ATOM 880 O O . ALA A 1 106 ? -11.232 43.229 12.950 1.00 67.12 106 ALA A O 1
ATOM 881 N N . GLU A 1 107 ? -11.855 44.092 14.939 1.00 64.62 107 GLU A N 1
ATOM 882 C CA . GLU A 1 107 ? -12.284 42.822 15.518 1.00 64.62 107 GLU A CA 1
ATOM 883 C C . GLU A 1 107 ? -13.529 42.398 14.740 1.00 64.62 107 GLU A C 1
ATOM 885 O O . GLU A 1 107 ? -14.537 43.106 14.762 1.00 64.62 107 GLU A O 1
ATOM 890 N N . ASP A 1 108 ? -13.412 41.321 13.962 1.00 66.69 108 ASP A N 1
ATOM 891 C CA . ASP A 1 108 ? -14.498 40.804 13.137 1.00 66.69 108 ASP A CA 1
ATOM 892 C C . ASP A 1 108 ? -15.602 40.312 14.090 1.00 66.69 108 ASP A C 1
ATOM 894 O O . ASP A 1 108 ? -15.371 39.362 14.847 1.00 66.69 108 ASP A 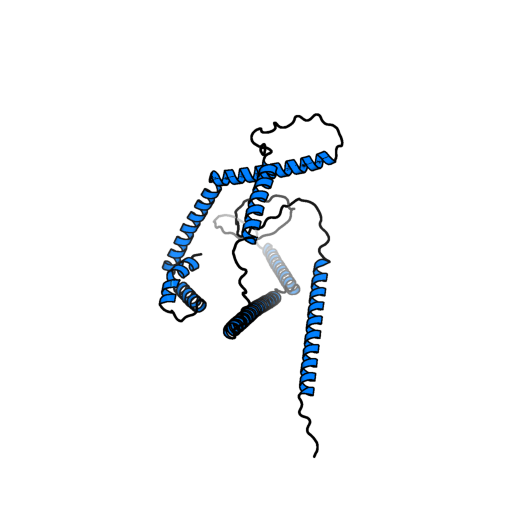O 1
ATOM 898 N N . PRO A 1 109 ? -16.773 40.972 14.147 1.00 61.22 109 PRO A N 1
ATOM 899 C CA . PRO A 1 109 ? -17.758 40.729 15.198 1.00 61.22 109 PRO A CA 1
ATOM 900 C C . PRO A 1 109 ? -18.456 39.367 15.089 1.00 61.22 109 PRO A C 1
ATOM 902 O O . PRO A 1 109 ? -19.226 39.005 15.978 1.00 61.22 109 PRO A O 1
ATOM 905 N N . ASP A 1 110 ? -18.181 38.620 14.021 1.00 61.44 110 ASP A N 1
ATOM 906 C CA . ASP A 1 110 ? -18.790 37.328 13.722 1.00 61.44 110 ASP A CA 1
ATOM 907 C C . ASP A 1 110 ? -17.940 36.128 14.193 1.00 61.44 110 ASP A C 1
ATOM 909 O O . ASP A 1 110 ? -18.411 34.994 14.119 1.00 61.44 110 ASP A O 1
ATOM 913 N N . ASP A 1 111 ? -16.717 36.353 14.704 1.00 62.97 111 ASP A N 1
ATOM 914 C CA . ASP A 1 111 ? -15.776 35.288 15.116 1.00 62.97 111 ASP A CA 1
ATOM 915 C C . ASP A 1 111 ? -15.584 35.195 16.646 1.00 62.97 111 ASP A C 1
ATOM 917 O O . ASP A 1 111 ? -14.668 34.541 17.156 1.00 62.97 111 ASP A O 1
ATOM 921 N N . TYR A 1 112 ? -16.459 35.846 17.422 1.00 66.81 112 TYR A N 1
ATOM 922 C CA . TYR A 1 112 ? -16.490 35.652 18.867 1.00 66.81 112 TYR A CA 1
ATOM 923 C C . TYR A 1 112 ? -17.002 34.236 19.170 1.00 66.81 112 TYR A C 1
ATOM 925 O O . TYR A 1 112 ? -18.197 33.964 19.103 1.00 66.81 112 TYR A O 1
ATOM 933 N N . ASP A 1 113 ? -16.105 33.327 19.567 1.00 68.38 113 ASP A N 1
ATOM 934 C CA . ASP A 1 113 ? -16.492 32.161 20.370 1.00 68.38 113 ASP A CA 1
ATOM 935 C C . ASP A 1 113 ? -17.322 32.705 21.545 1.00 68.38 113 ASP A C 1
ATOM 937 O O . ASP A 1 113 ? -16.775 33.470 22.341 1.00 68.38 113 ASP A O 1
ATOM 941 N N . ASP A 1 114 ? -18.629 32.386 21.602 1.00 69.00 114 ASP A N 1
ATOM 942 C CA . ASP A 1 114 ? -19.703 33.046 22.382 1.00 69.00 114 ASP A CA 1
ATOM 943 C C . ASP A 1 114 ? -19.480 33.103 23.924 1.00 69.00 114 ASP A C 1
ATOM 945 O O . ASP A 1 114 ? -20.414 33.195 24.724 1.00 69.00 114 ASP A O 1
ATOM 949 N N . GLY A 1 115 ? -18.259 32.930 24.433 1.00 66.81 115 GLY A N 1
ATOM 950 C CA . GLY A 1 115 ? -17.923 32.832 25.853 1.00 66.81 115 GLY A CA 1
ATOM 951 C C . GLY A 1 115 ? -18.492 31.569 26.505 1.00 66.81 115 GLY A C 1
ATOM 952 O O . GLY A 1 115 ? -18.253 31.293 27.686 1.00 66.81 115 GLY A O 1
ATOM 953 N N . PHE A 1 116 ? -19.239 30.769 25.742 1.00 66.12 116 PHE A N 1
ATOM 954 C CA . PHE A 1 116 ? -19.838 29.528 26.187 1.00 66.12 116 PHE A CA 1
ATOM 955 C C . PHE A 1 116 ? -18.940 28.316 25.931 1.00 66.12 116 PHE A C 1
ATOM 957 O O . PHE A 1 116 ? -19.282 27.254 26.430 1.00 66.12 116 PHE A O 1
ATOM 964 N N . SER A 1 117 ? -17.792 28.409 25.253 1.00 80.69 117 SER A N 1
ATOM 965 C CA . SER A 1 117 ? -16.904 27.252 25.006 1.00 80.69 117 SER A CA 1
ATOM 966 C C . SER A 1 117 ? -16.503 26.497 26.283 1.00 80.69 117 SER A C 1
ATOM 968 O O . SER A 1 117 ? -16.689 25.279 26.387 1.00 80.69 117 SER A O 1
ATOM 970 N N . ILE A 1 118 ? -16.096 27.209 27.340 1.00 86.38 118 ILE A N 1
ATOM 971 C CA . ILE A 1 118 ? -15.807 26.590 28.646 1.00 86.38 118 ILE A CA 1
ATOM 972 C C . ILE A 1 118 ? -17.065 26.016 29.309 1.00 86.38 118 ILE A C 1
ATOM 974 O O . ILE A 1 118 ? -17.003 24.932 29.891 1.00 86.38 118 ILE A O 1
ATOM 978 N N . LYS A 1 119 ? -18.214 26.695 29.194 1.00 89.50 119 LYS A N 1
ATOM 979 C CA . LYS A 1 119 ? -19.492 26.225 29.755 1.00 89.50 119 LYS A CA 1
ATOM 980 C C . LYS A 1 119 ? -19.998 24.972 29.028 1.00 89.50 119 LYS A C 1
ATOM 982 O O . LYS A 1 119 ? -20.405 24.024 29.691 1.00 89.50 119 LYS A O 1
ATOM 987 N N . HIS A 1 120 ? -19.895 24.916 27.702 1.00 90.94 120 HIS A N 1
ATOM 988 C CA . HIS A 1 120 ? -20.218 23.758 26.868 1.00 90.94 120 HIS A CA 1
ATOM 989 C C . HIS A 1 120 ? -19.272 22.591 27.136 1.00 90.94 120 HIS A C 1
ATOM 991 O O . HIS A 1 120 ? -19.722 21.455 27.283 1.00 90.94 120 HIS A O 1
ATOM 997 N N . SER A 1 121 ? -17.970 22.858 27.264 1.00 90.44 121 SER A N 1
ATOM 998 C CA . SER A 1 121 ? -16.977 21.847 27.633 1.00 90.44 121 SER A CA 1
ATOM 999 C C . SER A 1 121 ? -17.258 21.276 29.025 1.00 90.44 121 SER A C 1
ATOM 1001 O O . SER A 1 121 ? -17.278 20.057 29.207 1.00 90.44 121 SER A O 1
ATOM 1003 N N . ALA A 1 122 ? -17.565 22.134 30.004 1.00 95.25 122 ALA A N 1
ATOM 1004 C CA . ALA A 1 122 ? -17.955 21.717 31.347 1.00 95.25 122 ALA A CA 1
ATOM 1005 C C . ALA A 1 122 ? -19.264 20.910 31.347 1.00 95.25 122 ALA A C 1
ATOM 1007 O O . ALA A 1 122 ? -19.309 19.848 31.964 1.00 95.25 122 ALA A O 1
ATOM 1008 N N . ALA A 1 123 ? -20.291 21.348 30.615 1.00 95.75 123 ALA A N 1
ATOM 1009 C CA . ALA A 1 123 ? -21.562 20.636 30.481 1.00 95.75 123 ALA A CA 1
ATOM 1010 C C . ALA A 1 123 ? -21.392 19.270 29.796 1.00 95.75 123 ALA A C 1
ATOM 1012 O O . ALA A 1 123 ? -21.917 18.267 30.275 1.00 95.75 123 ALA A O 1
ATOM 1013 N N . SER A 1 124 ? -20.587 19.200 28.733 1.00 95.75 124 SER A N 1
ATOM 1014 C CA . SER A 1 124 ? -20.268 17.951 28.031 1.00 95.75 124 SER A CA 1
ATOM 1015 C C . SER A 1 124 ? -19.516 16.979 28.938 1.00 95.75 124 SER A C 1
ATOM 1017 O O . SER A 1 124 ? -19.829 15.789 28.981 1.00 95.75 124 SER A O 1
ATOM 1019 N N . ARG A 1 125 ? -18.545 17.477 29.719 1.00 97.00 125 ARG A N 1
ATOM 1020 C CA . ARG A 1 125 ? -17.836 16.682 30.735 1.00 97.00 125 ARG A CA 1
ATOM 1021 C C . ARG A 1 125 ? -18.781 16.211 31.831 1.00 97.00 125 ARG A C 1
ATOM 1023 O O . ARG A 1 125 ? -18.714 15.048 32.207 1.00 97.00 125 ARG A O 1
ATOM 1030 N N . PHE A 1 126 ? -19.666 17.079 32.311 1.00 97.50 126 PHE A N 1
ATOM 1031 C CA . PHE A 1 126 ? -20.670 16.746 33.315 1.00 97.50 126 PHE A CA 1
ATOM 1032 C C . PHE A 1 126 ? -21.589 15.624 32.823 1.00 97.50 126 PHE A C 1
ATOM 1034 O O . PHE A 1 126 ? -21.659 14.576 33.459 1.00 97.50 126 PHE A O 1
ATOM 1041 N N . GLN A 1 127 ? -22.209 15.779 31.652 1.00 97.69 127 GLN A N 1
ATOM 1042 C CA . GLN A 1 127 ? -23.084 14.762 31.061 1.00 97.69 127 GLN A CA 1
ATOM 1043 C C . GLN A 1 127 ? -22.346 13.445 30.805 1.00 97.69 127 GLN A C 1
ATOM 1045 O O . GLN A 1 127 ? -22.847 12.378 31.154 1.00 97.69 127 GLN A O 1
ATOM 1050 N N . ARG A 1 128 ? -21.128 13.507 30.251 1.00 97.94 128 ARG A N 1
ATOM 1051 C CA . ARG A 1 128 ? -20.281 12.326 30.049 1.00 97.94 128 ARG A CA 1
ATOM 1052 C C . ARG A 1 128 ? -19.983 11.629 31.373 1.00 97.94 128 ARG A C 1
ATOM 1054 O O . ARG A 1 128 ? -20.143 10.418 31.454 1.00 97.94 128 ARG A O 1
ATOM 1061 N N . ASN A 1 129 ? -19.561 12.363 32.399 1.00 98.25 129 ASN A N 1
ATOM 1062 C CA . ASN A 1 129 ? -19.222 11.788 33.699 1.00 98.25 129 ASN A CA 1
ATOM 1063 C C . ASN A 1 129 ? -20.454 11.179 34.375 1.00 98.25 129 ASN A C 1
ATOM 1065 O O . ASN A 1 129 ? -20.359 10.083 34.916 1.00 98.25 129 ASN A O 1
ATOM 1069 N N . HIS A 1 130 ? -21.614 11.835 34.283 1.00 98.19 130 HIS A N 1
ATOM 1070 C CA . HIS A 1 130 ? -22.880 11.289 34.770 1.00 98.19 130 HIS A CA 1
ATOM 1071 C C . HIS A 1 130 ? -23.300 10.022 34.019 1.00 98.19 130 HIS A C 1
ATOM 1073 O O . HIS A 1 130 ? -23.783 9.074 34.638 1.00 98.19 130 HIS A O 1
ATOM 1079 N N . ARG A 1 131 ? -23.072 9.958 32.704 1.00 97.75 131 ARG A N 1
ATOM 1080 C CA . ARG A 1 131 ? -23.303 8.734 31.931 1.00 97.75 131 ARG A CA 1
ATOM 1081 C C . ARG A 1 131 ? -22.360 7.616 32.367 1.00 97.75 131 ARG A C 1
ATOM 1083 O O . ARG A 1 131 ? -22.824 6.518 32.634 1.00 97.75 131 ARG A O 1
ATOM 1090 N N . LEU A 1 132 ? -21.064 7.906 32.488 1.00 97.88 132 LEU A N 1
ATOM 1091 C CA . LEU A 1 132 ? -20.047 6.928 32.881 1.00 97.88 132 LEU A CA 1
ATOM 1092 C C . LEU A 1 132 ? -20.276 6.396 34.298 1.00 97.88 132 LEU A C 1
ATOM 1094 O O . LEU A 1 132 ? -20.172 5.195 34.510 1.00 97.88 132 LEU A O 1
ATOM 1098 N N . ILE A 1 133 ? -20.622 7.253 35.265 1.00 97.69 133 ILE A N 1
ATOM 1099 C CA . ILE A 1 133 ? -20.921 6.778 36.621 1.00 97.69 133 ILE A CA 1
ATOM 1100 C C . ILE A 1 133 ? -22.201 5.938 36.641 1.00 97.69 133 ILE A C 1
ATOM 1102 O O . ILE A 1 133 ? -22.237 4.923 37.323 1.00 97.69 133 ILE A O 1
ATOM 1106 N N . SER A 1 134 ? -23.216 6.305 35.849 1.00 97.50 134 SER A N 1
ATOM 1107 C CA . SER A 1 134 ? -24.441 5.504 35.714 1.00 97.50 134 SER A CA 1
ATOM 1108 C C . SER A 1 134 ? -24.175 4.159 35.035 1.00 97.50 134 SER A C 1
ATOM 1110 O O . SER A 1 134 ? -24.820 3.174 35.363 1.00 97.50 134 SER A O 1
ATOM 1112 N N . GLU A 1 135 ? -23.218 4.100 34.108 1.00 96.81 135 GLU A N 1
ATOM 1113 C CA . GLU A 1 135 ? -22.778 2.868 33.448 1.00 96.81 135 GLU A CA 1
ATOM 1114 C C . GLU A 1 135 ? -21.999 1.963 34.414 1.00 96.81 135 GLU A C 1
ATOM 1116 O O . GLU A 1 135 ? -22.287 0.772 34.502 1.00 96.81 135 GLU A O 1
ATOM 1121 N N . ILE A 1 136 ? -21.080 2.529 35.204 1.00 96.12 136 ILE A N 1
ATOM 1122 C CA . ILE A 1 136 ? -20.334 1.803 36.247 1.00 96.12 136 ILE A CA 1
ATOM 1123 C C . ILE A 1 136 ? -21.276 1.261 37.327 1.00 96.12 136 ILE A C 1
ATOM 1125 O O . ILE A 1 136 ? -21.094 0.142 37.795 1.00 96.12 136 ILE A O 1
ATOM 1129 N N . LEU A 1 137 ? -22.266 2.060 37.730 1.00 96.94 137 LEU A N 1
ATOM 1130 C CA . LEU A 1 137 ? -23.264 1.703 38.740 1.00 96.94 137 LEU A CA 1
ATOM 1131 C C . LEU A 1 137 ? -24.519 1.062 38.133 1.00 96.94 137 LEU A C 1
ATOM 1133 O O . LEU A 1 137 ? -25.547 0.971 38.805 1.00 96.94 137 LEU A O 1
ATOM 1137 N N . SER A 1 138 ? -24.463 0.648 36.867 1.00 96.50 138 SER A N 1
ATOM 1138 C CA . SER A 1 138 ? -25.568 -0.069 36.241 1.00 96.50 138 SER A CA 1
ATOM 1139 C C . SER A 1 138 ? -25.752 -1.440 36.893 1.00 96.50 138 SER A C 1
ATOM 1141 O O . SER A 1 138 ? -24.830 -2.004 37.476 1.00 96.50 138 SER A O 1
ATOM 1143 N N . GLU A 1 139 ? -26.936 -2.027 36.739 1.00 95.69 139 GLU A N 1
ATOM 1144 C CA . GLU A 1 139 ? -27.235 -3.386 37.219 1.00 95.69 139 GLU A CA 1
ATOM 1145 C C . GLU A 1 139 ? -26.456 -4.484 36.460 1.00 95.69 139 GLU A C 1
ATOM 1147 O O . GLU A 1 139 ? -26.634 -5.676 36.719 1.00 95.69 139 GLU A O 1
ATOM 1152 N N . SER A 1 140 ? -25.594 -4.106 35.504 1.00 94.25 140 SER A N 1
ATOM 1153 C CA . SER A 1 140 ? -24.786 -5.054 34.745 1.00 94.25 140 SER A CA 1
ATOM 1154 C C . SER A 1 140 ? -23.741 -5.721 35.644 1.00 94.25 140 SER A C 1
ATOM 1156 O O . SER A 1 140 ? -22.906 -5.081 36.281 1.00 94.25 140 SER A O 1
ATOM 1158 N N . VAL A 1 141 ? -23.790 -7.052 35.706 1.00 93.50 141 VAL A N 1
ATOM 1159 C CA . VAL A 1 141 ? -22.807 -7.845 36.450 1.00 93.50 141 VAL A CA 1
ATOM 1160 C C . VAL A 1 141 ? -21.563 -8.060 35.595 1.00 93.50 141 VAL A C 1
ATOM 1162 O O . VAL A 1 141 ? -21.669 -8.383 34.412 1.00 93.50 141 VAL A O 1
ATOM 1165 N N . VAL A 1 142 ? -20.376 -7.905 36.190 1.00 93.56 142 VAL A N 1
ATOM 1166 C CA . VAL A 1 142 ? -19.100 -8.156 35.502 1.00 93.56 142 VAL A CA 1
ATOM 1167 C C . VAL A 1 142 ? -19.020 -9.641 35.127 1.00 93.56 142 VAL A C 1
ATOM 1169 O O . VAL A 1 142 ? -18.972 -10.480 36.032 1.00 93.56 142 VAL A O 1
ATOM 1172 N N . PRO A 1 143 ? -18.986 -10.004 33.829 1.00 91.38 143 PRO A N 1
ATOM 1173 C CA . PRO A 1 143 ? -18.901 -11.405 33.440 1.00 91.38 143 PRO A CA 1
ATOM 1174 C C . PRO A 1 143 ? -17.526 -11.978 33.805 1.00 91.38 143 PRO A C 1
ATOM 1176 O O . PRO A 1 143 ? -16.495 -11.407 33.439 1.00 91.38 143 PRO A O 1
ATOM 1179 N N . ASP A 1 144 ? -17.487 -13.130 34.484 1.00 89.19 144 ASP A N 1
ATOM 1180 C CA . ASP A 1 144 ? -16.231 -13.864 34.678 1.00 89.19 144 ASP A CA 1
ATOM 1181 C C . ASP A 1 144 ? -15.851 -14.580 33.374 1.00 89.19 144 ASP A C 1
ATOM 1183 O O . ASP A 1 144 ? -16.278 -15.697 33.083 1.00 89.19 144 ASP A O 1
ATOM 1187 N N . VAL A 1 145 ? -15.057 -13.893 32.554 1.00 87.75 145 VAL A N 1
ATOM 1188 C CA . VAL A 1 145 ? -14.605 -14.353 31.232 1.00 87.75 145 VAL A CA 1
ATOM 1189 C C . VAL A 1 145 ? -13.335 -15.198 31.287 1.00 87.75 145 VAL A C 1
ATOM 1191 O O . VAL A 1 145 ? -12.627 -15.307 30.280 1.00 87.75 145 VAL A O 1
ATOM 1194 N N . ARG A 1 146 ? -12.999 -15.791 32.440 1.00 91.25 146 ARG A N 1
ATOM 1195 C CA . ARG A 1 146 ? -11.866 -16.719 32.565 1.00 91.25 146 ARG A CA 1
ATOM 1196 C C . ARG A 1 146 ? -12.076 -17.943 31.675 1.00 91.25 146 ARG A C 1
ATOM 1198 O O . ARG A 1 146 ? -12.577 -18.985 32.082 1.00 91.25 146 ARG A O 1
ATOM 1205 N N . SER A 1 147 ? -11.668 -17.799 30.421 1.00 87.94 147 SER A N 1
ATOM 1206 C CA . SER A 1 147 ? -11.691 -18.863 29.432 1.00 87.94 147 SER A CA 1
ATOM 1207 C C . SER A 1 147 ? -10.440 -19.719 29.577 1.00 87.94 147 SER A C 1
ATOM 1209 O O . SER A 1 147 ? -9.313 -19.220 29.588 1.00 87.94 147 SER A O 1
ATOM 1211 N N . VAL A 1 148 ? -10.636 -21.032 29.676 1.00 90.19 148 VAL A N 1
ATOM 1212 C CA . VAL A 1 148 ? -9.529 -21.984 29.607 1.00 90.19 148 VAL A CA 1
ATOM 1213 C C . VAL A 1 148 ? -9.014 -22.005 28.172 1.00 90.19 148 VAL A C 1
ATOM 1215 O O . VAL A 1 148 ? -9.788 -22.082 27.213 1.00 90.19 148 VAL A O 1
ATOM 1218 N N . VAL A 1 149 ? -7.694 -21.934 28.008 1.00 93.12 149 VAL A N 1
ATOM 1219 C CA . VAL A 1 149 ? -7.064 -22.044 26.691 1.00 93.12 149 VAL A CA 1
ATOM 1220 C C . VAL A 1 149 ? -7.347 -23.434 26.131 1.00 93.12 149 VAL A C 1
ATOM 1222 O O . VAL A 1 149 ? -6.804 -24.432 26.598 1.00 93.12 149 VAL A O 1
ATOM 1225 N N . THR A 1 150 ? -8.211 -23.503 25.120 1.00 95.44 150 THR A N 1
ATOM 1226 C CA . THR A 1 150 ? -8.577 -24.776 24.499 1.00 95.44 150 THR A CA 1
ATOM 1227 C C . THR A 1 150 ? -7.455 -25.284 23.599 1.00 95.44 150 THR A C 1
ATOM 1229 O O . THR A 1 150 ? -6.754 -24.510 22.937 1.00 95.44 150 THR A O 1
ATOM 1232 N N . THR A 1 151 ? -7.317 -26.606 23.500 1.00 95.25 151 THR A N 1
ATOM 1233 C CA . THR A 1 151 ? -6.371 -27.239 22.569 1.00 95.25 151 THR A CA 1
ATOM 1234 C C . THR A 1 151 ? -6.614 -26.790 21.125 1.00 95.25 151 THR A C 1
ATOM 1236 O O . THR A 1 151 ? -5.660 -26.541 20.391 1.00 95.25 151 THR A O 1
ATOM 1239 N N . ALA A 1 152 ? -7.876 -26.594 20.729 1.00 95.81 152 ALA A N 1
ATOM 1240 C CA . ALA A 1 152 ? -8.237 -26.075 19.411 1.00 95.81 152 ALA A CA 1
ATOM 1241 C C . ALA A 1 152 ? -7.678 -24.660 19.171 1.00 95.81 152 ALA A C 1
ATOM 1243 O O . ALA A 1 152 ? -7.070 -24.402 18.130 1.00 95.81 152 ALA A O 1
ATOM 1244 N N . ARG A 1 153 ? -7.803 -23.757 20.156 1.00 95.50 153 ARG A N 1
ATOM 1245 C CA . ARG A 1 153 ? -7.231 -22.404 20.081 1.00 95.50 153 ARG A CA 1
ATOM 1246 C C . ARG A 1 153 ? -5.707 -22.452 19.979 1.00 95.50 153 ARG A C 1
ATOM 1248 O O . ARG A 1 153 ? -5.129 -21.754 19.149 1.00 95.50 153 ARG A O 1
ATOM 1255 N N . MET A 1 154 ? -5.065 -23.327 20.752 1.00 97.12 154 MET A N 1
ATOM 1256 C CA . MET A 1 154 ? -3.617 -23.541 20.681 1.00 97.12 154 MET A CA 1
ATOM 1257 C C . MET A 1 154 ? -3.173 -24.052 19.299 1.00 97.12 154 MET A C 1
ATOM 1259 O O . MET A 1 154 ? -2.168 -23.599 18.759 1.00 97.12 154 MET A O 1
ATOM 1263 N N . GLN A 1 155 ? -3.931 -24.963 18.684 1.00 97.00 155 GLN A N 1
ATOM 1264 C CA . GLN A 1 155 ? -3.648 -25.467 17.335 1.00 97.00 155 GLN A CA 1
ATOM 1265 C C . GLN A 1 155 ? -3.809 -24.390 16.254 1.00 97.00 155 GLN A C 1
ATOM 1267 O O . GLN A 1 155 ? -3.018 -24.345 15.312 1.00 97.00 155 GLN A O 1
ATOM 1272 N N . VAL A 1 156 ? -4.812 -23.513 16.369 1.00 97.00 156 VAL A N 1
ATOM 1273 C CA . VAL A 1 156 ? -4.969 -22.366 15.457 1.00 97.00 156 VAL A CA 1
ATOM 1274 C C . VAL A 1 156 ? -3.774 -21.424 15.572 1.00 97.00 156 VAL A C 1
ATOM 1276 O O . VAL A 1 156 ? -3.177 -21.097 14.550 1.00 97.00 156 VAL A O 1
ATOM 1279 N N . LEU A 1 157 ? -3.367 -21.076 16.795 1.00 96.94 157 LEU A N 1
ATOM 1280 C CA . LEU A 1 157 ? -2.197 -20.226 17.031 1.00 96.94 157 LEU A CA 1
ATOM 1281 C C . LEU A 1 157 ? -0.919 -20.843 16.452 1.00 96.94 157 LEU A C 1
ATOM 1283 O O . LEU A 1 157 ? -0.185 -20.170 15.735 1.00 96.94 157 LEU A O 1
ATOM 1287 N N . LYS A 1 158 ? -0.682 -22.143 16.669 1.00 96.88 158 LYS A N 1
ATOM 1288 C CA . LYS A 1 158 ? 0.467 -22.853 16.079 1.00 96.88 158 LYS A CA 1
ATOM 1289 C C . LYS A 1 158 ? 0.469 -22.784 14.551 1.00 96.88 158 LYS A C 1
ATOM 1291 O O . LYS A 1 158 ? 1.507 -22.511 13.956 1.00 96.88 158 LYS A O 1
ATOM 1296 N N . ARG A 1 159 ? -0.690 -22.982 13.913 1.00 96.31 159 ARG A N 1
ATOM 1297 C CA . ARG A 1 159 ? -0.825 -22.865 12.451 1.00 96.31 159 ARG A CA 1
ATOM 1298 C C . ARG A 1 159 ? -0.587 -21.440 11.959 1.00 96.31 159 ARG A C 1
ATOM 1300 O O . ARG A 1 159 ? 0.064 -21.269 10.934 1.00 96.31 159 ARG A O 1
ATOM 1307 N N . GLN A 1 160 ? -1.068 -20.431 12.682 1.00 96.31 160 GLN A N 1
ATOM 1308 C CA . GLN A 1 160 ? -0.821 -19.027 12.345 1.00 96.31 160 GLN A CA 1
ATOM 1309 C C . GLN A 1 160 ? 0.669 -18.694 12.417 1.00 96.31 160 GLN A C 1
ATOM 1311 O O . GLN A 1 160 ? 1.214 -18.163 11.453 1.00 96.31 160 GLN A O 1
ATOM 1316 N N . VAL A 1 161 ? 1.339 -19.080 13.506 1.00 97.00 161 VAL A N 1
ATOM 1317 C CA . VAL A 1 161 ? 2.784 -18.875 13.674 1.00 97.00 161 VAL A CA 1
ATOM 1318 C C . VAL A 1 161 ? 3.560 -19.577 12.561 1.00 97.00 161 VAL A C 1
ATOM 1320 O O . VAL A 1 161 ? 4.380 -18.951 11.895 1.00 97.00 161 VAL A O 1
ATOM 1323 N N . GLN A 1 162 ? 3.257 -20.848 12.287 1.00 95.88 162 GLN A N 1
ATOM 1324 C CA . GLN A 1 162 ? 3.936 -21.601 11.232 1.00 95.88 162 GLN A CA 1
ATOM 1325 C C . GLN A 1 162 ? 3.683 -21.012 9.837 1.00 95.88 162 GLN A C 1
ATOM 1327 O O . GLN A 1 162 ? 4.592 -20.974 9.008 1.00 95.88 162 GLN A O 1
ATOM 1332 N N . SER A 1 163 ? 2.465 -20.533 9.567 1.00 96.31 163 SER A N 1
ATOM 1333 C CA . SER A 1 163 ? 2.144 -19.877 8.299 1.00 96.31 163 SER A CA 1
ATOM 1334 C C . SER A 1 163 ? 2.890 -18.559 8.130 1.00 96.31 163 SER A C 1
ATOM 1336 O O . SER A 1 163 ? 3.310 -18.264 7.014 1.00 96.31 163 SER A O 1
ATOM 1338 N N . LEU A 1 164 ? 3.019 -17.759 9.190 1.00 95.25 164 LEU A N 1
ATOM 1339 C CA . LEU A 1 164 ? 3.748 -16.493 9.147 1.00 95.25 164 LEU A CA 1
ATOM 1340 C C . LEU A 1 164 ? 5.242 -16.736 8.930 1.00 95.25 164 LEU A C 1
ATOM 1342 O O . LEU A 1 164 ? 5.828 -16.127 8.042 1.00 95.25 164 LEU A O 1
ATOM 1346 N N . MET A 1 165 ? 5.822 -17.687 9.664 1.00 94.56 165 MET A N 1
ATOM 1347 C CA . MET A 1 165 ? 7.234 -18.052 9.543 1.00 94.56 165 MET A CA 1
ATOM 1348 C C . MET A 1 165 ? 7.584 -18.495 8.116 1.00 94.56 165 MET A C 1
ATOM 1350 O O . MET A 1 165 ? 8.485 -17.934 7.502 1.00 94.56 165 MET A O 1
ATOM 1354 N N . ARG A 1 166 ? 6.793 -19.409 7.534 1.00 93.56 166 ARG A N 1
ATOM 1355 C CA . ARG A 1 166 ? 7.008 -19.882 6.155 1.00 93.56 166 ARG A CA 1
ATOM 1356 C C . ARG A 1 166 ? 6.873 -18.779 5.106 1.00 93.56 166 ARG A C 1
ATOM 1358 O O . ARG A 1 166 ? 7.591 -18.802 4.112 1.00 93.56 166 ARG A O 1
ATOM 1365 N N . LYS A 1 167 ? 5.940 -17.837 5.292 1.00 95.62 167 LYS A N 1
ATOM 1366 C CA . LYS A 1 167 ? 5.783 -16.700 4.371 1.00 95.62 167 LYS A CA 1
ATOM 1367 C C . LYS A 1 167 ? 7.011 -15.795 4.409 1.00 95.62 167 LYS A C 1
ATOM 1369 O O . LYS A 1 167 ? 7.526 -15.449 3.354 1.00 95.62 167 LYS A O 1
ATOM 1374 N N . LEU A 1 168 ? 7.500 -15.477 5.606 1.00 94.31 168 LEU A N 1
ATOM 1375 C CA . LEU A 1 168 ? 8.668 -14.617 5.778 1.00 94.31 168 LEU A CA 1
ATOM 1376 C C . LEU A 1 168 ? 9.941 -15.261 5.207 1.00 94.31 168 LEU A C 1
ATOM 1378 O O . LEU A 1 168 ? 10.705 -14.604 4.507 1.00 94.31 168 LEU A O 1
ATOM 1382 N N . GLU A 1 169 ? 10.141 -16.561 5.448 1.00 95.06 169 GLU A N 1
ATOM 1383 C CA . GLU A 1 169 ? 11.257 -17.329 4.877 1.00 95.06 169 GLU A CA 1
ATOM 1384 C C . GLU A 1 169 ? 11.229 -17.329 3.342 1.00 95.06 169 GLU A C 1
ATOM 1386 O O . GLU A 1 169 ? 12.259 -17.117 2.700 1.00 95.06 169 GLU A O 1
ATOM 1391 N N . ALA A 1 170 ? 10.049 -17.520 2.744 1.00 95.69 170 ALA A N 1
ATOM 1392 C CA . ALA A 1 170 ? 9.890 -17.497 1.293 1.00 95.69 170 ALA A CA 1
ATOM 1393 C C . ALA A 1 170 ? 10.168 -16.107 0.696 1.00 95.69 170 ALA A C 1
ATOM 1395 O O . ALA A 1 170 ? 10.830 -16.010 -0.338 1.00 95.69 170 ALA A O 1
ATOM 1396 N N . GLU A 1 171 ? 9.705 -15.032 1.342 1.00 96.88 171 GLU A N 1
ATOM 1397 C CA . GLU A 1 171 ? 9.981 -13.662 0.895 1.00 96.88 171 GLU A CA 1
ATOM 1398 C C . GLU A 1 171 ? 11.470 -13.313 0.991 1.00 96.88 171 GLU A C 1
ATOM 1400 O O . GLU A 1 171 ? 12.017 -12.723 0.057 1.00 96.88 171 GLU A O 1
ATOM 1405 N N . LEU A 1 172 ? 12.150 -13.723 2.066 1.00 96.31 172 LEU A N 1
ATOM 1406 C CA . LEU A 1 172 ? 13.594 -13.524 2.211 1.00 96.31 172 LEU A CA 1
ATOM 1407 C C . LEU A 1 172 ? 14.378 -14.238 1.108 1.00 96.31 172 LEU A C 1
ATOM 1409 O O . LEU A 1 172 ? 15.222 -13.615 0.466 1.00 96.31 172 LEU A O 1
ATOM 1413 N N . LEU A 1 173 ? 14.060 -15.506 0.835 1.00 96.94 173 LEU A N 1
ATOM 1414 C CA . LEU A 1 173 ? 14.676 -16.259 -0.261 1.00 96.94 173 LEU A CA 1
ATOM 1415 C C . LEU A 1 173 ? 14.437 -15.587 -1.618 1.00 96.94 173 LEU A C 1
ATOM 1417 O O . LEU A 1 173 ? 15.355 -15.485 -2.425 1.00 96.94 173 LEU A O 1
ATOM 1421 N N . GLN A 1 174 ? 13.230 -15.072 -1.858 1.00 97.81 174 GLN A N 1
ATOM 1422 C CA . GLN A 1 174 ? 12.906 -14.370 -3.099 1.00 97.81 174 GLN A CA 1
ATOM 1423 C C . GLN A 1 174 ? 13.656 -13.035 -3.240 1.00 97.81 174 GLN A C 1
ATOM 1425 O O . GLN A 1 174 ? 13.992 -12.616 -4.349 1.00 97.81 174 GLN A O 1
ATOM 1430 N N . ILE A 1 175 ? 13.875 -12.306 -2.145 1.00 97.50 175 ILE A N 1
ATOM 1431 C CA . ILE A 1 175 ? 14.670 -11.072 -2.162 1.00 97.50 175 ILE A CA 1
ATOM 1432 C C . ILE A 1 175 ? 16.141 -11.399 -2.431 1.00 97.50 175 ILE A C 1
ATOM 1434 O O . ILE A 1 175 ? 16.753 -10.732 -3.265 1.00 97.50 175 ILE A O 1
ATOM 1438 N N . GLU A 1 176 ? 16.679 -12.432 -1.781 1.00 97.38 176 GLU A N 1
ATOM 1439 C CA . GLU A 1 176 ? 18.060 -12.877 -1.977 1.00 97.38 176 GLU A CA 1
ATOM 1440 C C . GLU A 1 176 ? 18.302 -13.316 -3.427 1.00 97.38 176 GLU A C 1
ATOM 1442 O O . GLU A 1 176 ? 19.238 -12.835 -4.059 1.00 97.38 176 GLU A O 1
ATOM 1447 N N . ASP A 1 177 ? 17.414 -14.133 -3.998 1.00 97.88 177 ASP A N 1
ATOM 1448 C CA . ASP A 1 177 ? 17.498 -14.581 -5.394 1.00 97.88 177 ASP A CA 1
ATOM 1449 C C . ASP A 1 177 ? 17.496 -13.394 -6.374 1.00 97.88 177 ASP A C 1
ATOM 1451 O O . ASP A 1 177 ? 18.399 -13.241 -7.200 1.00 97.88 177 ASP A O 1
ATOM 1455 N N . ARG A 1 178 ? 16.567 -12.442 -6.189 1.00 97.44 178 ARG A N 1
ATOM 1456 C CA . ARG A 1 178 ? 16.524 -11.203 -6.988 1.00 97.44 178 ARG A CA 1
ATOM 1457 C C . ARG A 1 178 ? 17.794 -10.367 -6.851 1.00 97.44 178 ARG A C 1
ATOM 1459 O O . ARG A 1 178 ? 18.206 -9.714 -7.812 1.00 97.44 178 ARG A O 1
ATOM 1466 N N . HIS A 1 179 ? 18.383 -10.325 -5.661 1.00 98.19 179 HIS A N 1
ATOM 1467 C CA . HIS A 1 179 ? 19.623 -9.601 -5.421 1.00 98.19 179 HIS A CA 1
ATOM 1468 C C . HIS A 1 179 ? 20.808 -10.281 -6.120 1.00 98.19 179 HIS A C 1
ATOM 1470 O O . HIS A 1 179 ? 21.563 -9.602 -6.822 1.00 98.19 179 HIS A O 1
ATOM 1476 N N . GLN A 1 180 ? 20.937 -11.605 -6.004 1.00 97.56 180 GLN A N 1
ATOM 1477 C CA . GLN A 1 180 ? 21.988 -12.373 -6.676 1.00 97.56 180 GLN A CA 1
ATOM 1478 C C . GLN A 1 180 ? 21.882 -12.270 -8.199 1.00 97.56 180 GLN A C 1
ATOM 1480 O O . GLN A 1 180 ? 22.893 -12.074 -8.872 1.00 97.56 180 GLN A O 1
ATOM 1485 N N . ASP A 1 181 ? 20.671 -12.300 -8.751 1.00 98.00 181 ASP A N 1
ATOM 1486 C CA . ASP A 1 181 ? 20.447 -12.122 -10.185 1.00 98.00 181 ASP A CA 1
ATOM 1487 C C . ASP A 1 181 ? 20.835 -10.728 -10.675 1.00 98.00 181 ASP A C 1
ATOM 1489 O O . ASP A 1 181 ? 21.487 -10.590 -11.712 1.00 98.00 181 ASP A O 1
ATOM 1493 N N . LYS A 1 182 ? 20.487 -9.675 -9.926 1.00 98.12 182 LYS A N 1
ATOM 1494 C CA . LYS A 1 182 ? 20.943 -8.315 -10.247 1.00 98.12 182 LYS A CA 1
ATOM 1495 C C . LYS A 1 182 ? 22.462 -8.226 -10.190 1.00 98.12 182 LYS A C 1
ATOM 1497 O O . LYS A 1 182 ? 23.068 -7.716 -11.128 1.00 98.12 182 LYS A O 1
ATOM 1502 N N . LYS A 1 183 ? 23.078 -8.748 -9.127 1.00 98.19 183 LYS A N 1
ATOM 1503 C CA . LYS A 1 183 ? 24.536 -8.775 -8.968 1.00 98.19 183 LYS A CA 1
ATOM 1504 C C . LYS A 1 183 ? 25.208 -9.477 -10.147 1.00 98.19 183 LYS A C 1
ATOM 1506 O O . LYS A 1 183 ? 26.159 -8.933 -10.699 1.00 98.19 183 LYS A O 1
ATOM 1511 N N . ARG A 1 184 ? 24.690 -10.634 -10.566 1.00 98.25 184 ARG A N 1
ATOM 1512 C CA . ARG A 1 184 ? 25.196 -11.383 -11.722 1.00 98.25 184 ARG A CA 1
ATOM 1513 C C . ARG A 1 184 ? 25.131 -10.552 -13.001 1.00 98.25 184 ARG A C 1
ATOM 1515 O O . ARG A 1 184 ? 26.154 -10.381 -13.648 1.00 98.25 184 ARG A O 1
ATOM 1522 N N . LYS A 1 185 ? 23.979 -9.942 -13.297 1.00 98.25 185 LYS A N 1
ATOM 1523 C CA . LYS A 1 185 ? 23.809 -9.070 -14.473 1.00 98.25 185 LYS A CA 1
ATOM 1524 C C . LYS A 1 185 ? 24.759 -7.875 -14.464 1.00 98.25 185 LYS A C 1
ATOM 1526 O O . LYS A 1 185 ? 25.280 -7.505 -15.509 1.00 98.25 185 LYS A O 1
ATOM 1531 N N . PHE A 1 186 ? 24.998 -7.269 -13.300 1.00 97.94 186 PHE A N 1
ATOM 1532 C CA . PHE A 1 186 ? 25.964 -6.176 -13.178 1.00 97.94 186 PHE A CA 1
ATOM 1533 C C . PHE A 1 186 ? 27.395 -6.638 -13.455 1.00 97.94 186 PHE A C 1
ATOM 1535 O O . PHE A 1 186 ? 28.133 -5.935 -14.143 1.00 97.94 186 PHE A O 1
ATOM 1542 N N . ILE A 1 187 ? 27.784 -7.808 -12.943 1.00 97.81 187 ILE A N 1
ATOM 1543 C CA . ILE A 1 187 ? 29.101 -8.397 -13.207 1.00 97.81 187 ILE A CA 1
ATOM 1544 C C . ILE A 1 187 ? 29.246 -8.705 -14.699 1.00 97.81 187 ILE A C 1
ATOM 1546 O O . ILE A 1 187 ? 30.191 -8.226 -15.312 1.00 97.81 187 ILE A O 1
ATOM 1550 N N . GLU A 1 188 ? 28.273 -9.387 -15.303 1.00 98.00 188 GLU A N 1
ATOM 1551 C CA . GLU A 1 188 ? 28.262 -9.700 -16.739 1.00 98.00 188 GLU A CA 1
ATOM 1552 C C . GLU A 1 188 ? 28.341 -8.430 -17.603 1.00 98.00 188 GLU A C 1
ATOM 1554 O O . GLU A 1 188 ? 29.123 -8.366 -18.551 1.00 98.00 188 GLU A O 1
ATOM 1559 N N . ALA A 1 189 ? 27.597 -7.376 -17.253 1.00 97.81 189 ALA A N 1
ATOM 1560 C CA . ALA A 1 189 ? 27.666 -6.091 -17.948 1.00 97.81 189 ALA A CA 1
ATOM 1561 C C . ALA A 1 189 ? 29.040 -5.415 -17.795 1.00 97.81 189 ALA A C 1
ATOM 1563 O O . ALA A 1 189 ? 29.559 -4.837 -18.750 1.00 97.81 189 ALA A O 1
ATOM 1564 N N . THR A 1 190 ? 29.647 -5.510 -16.608 1.00 97.88 190 THR A N 1
ATOM 1565 C CA . THR A 1 190 ? 30.978 -4.951 -16.321 1.00 97.88 190 THR A CA 1
ATOM 1566 C C . THR A 1 190 ? 32.059 -5.700 -17.095 1.00 97.88 190 THR A C 1
ATOM 1568 O O . THR A 1 190 ? 32.939 -5.078 -17.686 1.00 97.88 190 THR A O 1
ATOM 1571 N N . GLU A 1 191 ? 31.979 -7.028 -17.136 1.00 97.62 191 GLU A N 1
ATOM 1572 C CA . GLU A 1 191 ? 32.875 -7.882 -17.913 1.00 97.62 191 GLU A CA 1
ATOM 1573 C C . GLU A 1 191 ? 32.722 -7.615 -19.409 1.00 97.62 191 GLU A C 1
ATOM 1575 O O . GLU A 1 191 ? 33.723 -7.419 -20.095 1.00 97.62 191 GLU A O 1
ATOM 1580 N N . SER A 1 192 ? 31.489 -7.510 -19.910 1.00 96.88 192 SER A N 1
ATOM 1581 C CA . SER A 1 192 ? 31.222 -7.146 -21.303 1.00 96.88 192 SER A CA 1
ATOM 1582 C C . SER A 1 192 ? 31.817 -5.783 -21.657 1.00 96.88 192 SER A C 1
ATOM 1584 O O . SER A 1 192 ? 32.476 -5.659 -22.686 1.00 96.88 192 SER A O 1
ATOM 1586 N N . PHE A 1 193 ? 31.620 -4.768 -20.812 1.00 97.56 193 PHE A N 1
ATOM 1587 C CA . PHE A 1 193 ? 32.188 -3.436 -21.025 1.00 97.56 193 PHE A CA 1
ATOM 1588 C C . PHE A 1 193 ? 33.718 -3.457 -20.987 1.00 97.56 193 PHE A C 1
ATOM 1590 O O . PHE A 1 193 ? 34.363 -2.878 -21.855 1.00 97.56 193 PHE A O 1
ATOM 1597 N N . SER A 1 194 ? 34.309 -4.148 -20.012 1.00 96.25 194 SER A N 1
ATOM 1598 C CA . SER A 1 194 ? 35.762 -4.288 -19.880 1.00 96.25 194 SER A CA 1
ATOM 1599 C C . SER A 1 194 ? 36.378 -4.996 -21.091 1.00 96.25 194 SER A C 1
ATOM 1601 O O . SER A 1 194 ? 37.392 -4.550 -21.632 1.00 96.25 194 SER A O 1
ATOM 1603 N N . ASN A 1 195 ? 35.734 -6.062 -21.571 1.00 95.81 195 ASN A N 1
ATOM 1604 C CA . ASN A 1 195 ? 36.152 -6.786 -22.767 1.00 95.81 195 ASN A CA 1
ATOM 1605 C C . ASN A 1 195 ? 36.070 -5.902 -24.014 1.00 95.81 195 ASN A C 1
ATOM 1607 O O . ASN A 1 195 ? 37.013 -5.872 -24.805 1.00 95.81 195 ASN A O 1
ATOM 1611 N N . GLU A 1 196 ? 34.984 -5.146 -24.165 1.00 94.88 196 GLU A N 1
ATOM 1612 C CA . GLU A 1 196 ? 34.806 -4.223 -25.285 1.00 94.88 196 GLU A CA 1
ATOM 1613 C C . GLU A 1 196 ? 35.814 -3.068 -25.237 1.00 94.88 196 GLU A C 1
ATOM 1615 O O . GLU A 1 196 ? 36.430 -2.733 -26.249 1.00 94.88 196 GLU A O 1
ATOM 1620 N N . LEU A 1 197 ? 36.075 -2.519 -24.049 1.00 93.19 197 LEU A N 1
ATOM 1621 C CA . LEU A 1 197 ? 37.105 -1.509 -23.834 1.00 93.19 197 LEU A CA 1
ATOM 1622 C C . LEU A 1 197 ? 38.484 -2.048 -24.223 1.00 93.19 197 LEU A C 1
ATOM 1624 O O . LEU A 1 197 ? 39.219 -1.389 -24.954 1.00 93.19 197 LEU A O 1
ATOM 1628 N N . LYS A 1 198 ? 38.823 -3.270 -23.800 1.00 93.19 198 LYS A N 1
ATOM 1629 C CA . LYS A 1 198 ? 40.087 -3.922 -24.161 1.00 93.19 198 LYS A CA 1
ATOM 1630 C C . LYS A 1 198 ? 40.197 -4.130 -25.672 1.00 93.19 198 LYS A C 1
ATOM 1632 O O . LYS A 1 198 ? 41.240 -3.827 -26.245 1.00 93.19 198 LYS A O 1
ATOM 1637 N N . ARG A 1 199 ? 39.121 -4.579 -26.325 1.00 93.25 199 ARG A N 1
ATOM 1638 C CA . ARG A 1 199 ? 39.045 -4.744 -27.784 1.00 93.25 199 ARG A CA 1
ATOM 1639 C C . ARG A 1 199 ? 39.297 -3.422 -28.513 1.00 93.25 199 ARG A C 1
ATOM 1641 O O . ARG A 1 199 ? 40.103 -3.384 -29.440 1.00 93.25 199 ARG A O 1
ATOM 1648 N N . LEU A 1 200 ? 38.651 -2.342 -28.074 1.00 88.88 200 LEU A N 1
ATOM 1649 C CA . LEU A 1 200 ? 38.822 -1.002 -28.639 1.00 88.88 200 LEU A CA 1
ATOM 1650 C C . LEU A 1 200 ? 40.229 -0.445 -28.395 1.00 88.88 200 LEU A C 1
ATOM 1652 O O . LEU A 1 200 ? 40.820 0.133 -29.305 1.00 88.88 200 LEU A O 1
ATOM 1656 N N . CYS A 1 201 ? 40.807 -0.668 -27.213 1.00 83.25 201 CYS A N 1
ATOM 1657 C CA . CYS A 1 201 ? 42.195 -0.306 -26.931 1.00 83.25 201 CYS A CA 1
ATOM 1658 C C . CYS A 1 201 ? 43.185 -1.055 -27.837 1.00 83.25 201 CYS A C 1
ATOM 1660 O O . CYS A 1 201 ? 44.164 -0.456 -28.272 1.00 83.25 201 CYS A O 1
ATOM 1662 N N . CYS A 1 202 ? 42.920 -2.323 -28.172 1.00 72.81 202 CYS A N 1
ATOM 1663 C CA . CYS A 1 202 ? 43.730 -3.098 -29.120 1.00 72.81 202 CYS A CA 1
ATOM 1664 C C . CYS A 1 202 ? 43.547 -2.673 -30.589 1.00 72.81 202 CYS A C 1
ATOM 1666 O O . CYS A 1 202 ? 44.396 -2.989 -31.414 1.00 72.81 202 CYS A O 1
ATOM 1668 N N . MET A 1 203 ? 42.466 -1.963 -30.931 1.00 70.00 203 MET A N 1
ATOM 1669 C CA . MET A 1 203 ? 42.240 -1.388 -32.267 1.00 70.00 203 MET A CA 1
ATOM 1670 C C . MET A 1 203 ? 42.876 -0.006 -32.459 1.00 70.00 203 MET A C 1
ATOM 1672 O O . MET A 1 203 ? 42.742 0.580 -33.535 1.00 70.00 203 MET A O 1
ATOM 1676 N N . LYS A 1 204 ? 43.539 0.548 -31.436 1.00 60.28 204 LYS A N 1
ATOM 1677 C CA . LYS A 1 204 ? 44.218 1.839 -31.543 1.00 60.28 204 LYS A CA 1
ATOM 1678 C C . LYS A 1 204 ? 45.257 1.765 -32.667 1.00 60.28 204 LYS A C 1
ATOM 1680 O O . LYS A 1 204 ? 46.215 1.009 -32.575 1.00 60.28 204 LYS A O 1
ATOM 1685 N N . VAL A 1 205 ? 45.042 2.548 -33.725 1.00 63.09 205 VAL A N 1
ATOM 1686 C CA . VAL A 1 205 ? 45.992 2.696 -34.832 1.00 63.09 205 VAL A CA 1
ATOM 1687 C C . VAL A 1 205 ? 47.268 3.310 -34.265 1.00 63.09 205 VAL A C 1
ATOM 1689 O O . VAL A 1 205 ? 47.291 4.488 -33.904 1.00 63.09 205 VAL A O 1
ATOM 1692 N N . GLU A 1 206 ? 48.316 2.503 -34.143 1.00 61.00 206 GLU A N 1
ATOM 1693 C CA . GLU A 1 206 ? 49.664 3.006 -33.915 1.00 61.00 206 GLU A CA 1
ATOM 1694 C C . GLU A 1 206 ? 50.122 3.684 -35.206 1.00 61.00 206 GLU A C 1
ATOM 1696 O O . GLU A 1 206 ? 50.309 3.052 -36.246 1.00 61.00 206 GLU A O 1
ATOM 1701 N N . VAL A 1 207 ? 50.211 5.011 -35.155 1.00 62.09 207 VAL A N 1
ATOM 1702 C CA . VAL A 1 207 ? 50.794 5.806 -36.228 1.00 62.09 207 VAL A CA 1
ATOM 1703 C C . VAL A 1 207 ? 52.310 5.678 -36.117 1.00 62.09 207 VAL A C 1
ATOM 1705 O O . VAL A 1 207 ? 52.923 6.268 -35.231 1.00 62.09 207 VAL A O 1
ATOM 1708 N N . ASP A 1 208 ? 52.892 4.870 -36.998 1.00 66.31 208 ASP A N 1
ATOM 1709 C CA . ASP A 1 208 ? 54.337 4.690 -37.118 1.00 66.31 208 ASP A CA 1
ATOM 1710 C C . ASP A 1 208 ? 54.956 5.953 -37.748 1.00 66.31 208 ASP A C 1
ATOM 1712 O O . ASP A 1 208 ? 54.786 6.239 -38.941 1.00 66.31 208 ASP A O 1
ATOM 1716 N N . MET A 1 209 ? 55.603 6.764 -36.908 1.00 70.38 209 MET A N 1
ATOM 1717 C CA . MET A 1 209 ? 56.115 8.084 -37.279 1.00 70.38 209 MET A CA 1
ATOM 1718 C C . MET A 1 209 ? 57.270 7.985 -38.282 1.00 70.38 209 MET A C 1
ATOM 1720 O O . MET A 1 209 ? 57.385 8.850 -39.154 1.00 70.38 209 MET A O 1
ATOM 1724 N N . GLU A 1 210 ? 58.080 6.923 -38.229 1.00 71.81 210 GLU A N 1
ATOM 1725 C CA . GLU A 1 210 ? 59.111 6.656 -39.233 1.00 71.81 210 GLU A CA 1
ATOM 1726 C C . GLU A 1 210 ? 58.500 6.366 -40.607 1.00 71.81 210 GLU A C 1
ATOM 1728 O O . GLU A 1 210 ? 59.005 6.850 -41.623 1.00 71.81 210 GLU A O 1
ATOM 1733 N N . LYS A 1 211 ? 57.385 5.630 -40.653 1.00 74.69 211 LYS A N 1
ATOM 1734 C CA . LYS A 1 211 ? 56.708 5.294 -41.910 1.00 74.69 211 LYS A CA 1
ATOM 1735 C C . LYS A 1 211 ? 56.074 6.519 -42.572 1.00 74.69 211 LYS A C 1
ATOM 1737 O O . LYS A 1 211 ? 56.236 6.709 -43.775 1.00 74.69 211 LYS A O 1
ATOM 1742 N N . ILE A 1 212 ? 55.423 7.385 -41.793 1.00 75.88 212 ILE A N 1
ATOM 1743 C CA . ILE A 1 212 ? 54.876 8.653 -42.308 1.00 75.88 212 ILE A CA 1
ATOM 1744 C C . ILE A 1 212 ? 56.001 9.584 -42.773 1.00 75.88 212 ILE A C 1
ATOM 1746 O O . ILE A 1 212 ? 55.899 10.189 -43.838 1.00 75.88 212 ILE A O 1
ATOM 1750 N N . SER A 1 213 ? 57.096 9.672 -42.015 1.00 79.00 213 SER A N 1
ATOM 1751 C CA . SER A 1 213 ? 58.266 10.472 -42.395 1.00 79.00 213 SER A CA 1
ATOM 1752 C C . SER A 1 213 ? 58.887 9.989 -43.712 1.00 79.00 213 SER A C 1
ATOM 1754 O O . SER A 1 213 ? 59.176 10.794 -44.598 1.00 79.00 213 SER A O 1
ATOM 1756 N N . ALA A 1 214 ? 59.019 8.671 -43.888 1.00 81.88 214 ALA A N 1
ATOM 1757 C CA . ALA A 1 214 ? 59.537 8.074 -45.115 1.00 81.88 214 ALA A CA 1
ATOM 1758 C C . ALA A 1 214 ? 58.614 8.312 -46.323 1.00 81.88 214 ALA A C 1
ATOM 1760 O O . ALA A 1 214 ? 59.101 8.617 -47.412 1.00 81.88 214 ALA A O 1
ATOM 1761 N N . GLU A 1 215 ? 57.293 8.224 -46.142 1.00 80.56 215 GLU A N 1
ATOM 1762 C CA . GLU A 1 215 ? 56.317 8.515 -47.202 1.00 80.56 215 GLU A CA 1
ATOM 1763 C C . GLU A 1 215 ? 56.334 9.998 -47.612 1.00 80.56 215 GLU A C 1
ATOM 1765 O O . GLU A 1 215 ? 56.280 10.304 -48.806 1.00 80.56 215 GLU A O 1
ATOM 1770 N N . ILE A 1 216 ? 56.495 10.920 -46.655 1.00 82.69 216 ILE A N 1
ATOM 1771 C CA . ILE A 1 216 ? 56.643 12.357 -46.933 1.00 82.69 216 ILE A CA 1
ATOM 1772 C C . ILE A 1 216 ? 57.959 12.636 -47.673 1.00 82.69 216 ILE A C 1
ATOM 1774 O O . ILE A 1 216 ? 57.950 13.322 -48.695 1.00 82.69 216 ILE A O 1
ATOM 1778 N N . ALA A 1 217 ? 59.079 12.067 -47.221 1.00 84.88 217 ALA A N 1
ATOM 1779 C CA . ALA A 1 217 ? 60.379 12.249 -47.868 1.00 84.88 217 ALA A CA 1
ATOM 1780 C C . ALA A 1 217 ? 60.395 11.701 -49.307 1.00 84.88 217 ALA A C 1
ATOM 1782 O O . ALA A 1 217 ? 60.885 12.363 -50.224 1.00 84.88 217 ALA A O 1
ATOM 1783 N N . ALA A 1 218 ? 59.793 10.529 -49.532 1.00 85.12 218 ALA A N 1
ATOM 1784 C CA . ALA A 1 218 ? 59.653 9.947 -50.865 1.00 85.12 218 ALA A CA 1
ATOM 1785 C C . ALA A 1 218 ? 58.763 10.807 -51.781 1.00 85.12 218 ALA A C 1
ATOM 1787 O O . ALA A 1 218 ? 59.052 10.962 -52.972 1.00 85.12 218 ALA A O 1
ATOM 1788 N N . ALA A 1 219 ? 57.698 11.403 -51.235 1.00 84.44 219 ALA A N 1
ATOM 1789 C CA . ALA A 1 219 ? 56.838 12.322 -51.973 1.00 84.44 219 ALA A CA 1
ATOM 1790 C C . ALA A 1 219 ? 57.568 13.626 -52.349 1.00 84.44 219 ALA A C 1
ATOM 1792 O O . ALA A 1 219 ? 57.421 14.104 -53.478 1.00 84.44 219 ALA A O 1
ATOM 1793 N N . GLU A 1 220 ? 58.394 14.174 -51.455 1.00 83.81 220 GLU A N 1
ATOM 1794 C CA . GLU A 1 220 ? 59.226 15.349 -51.741 1.00 83.81 220 GLU A CA 1
ATOM 1795 C C . GL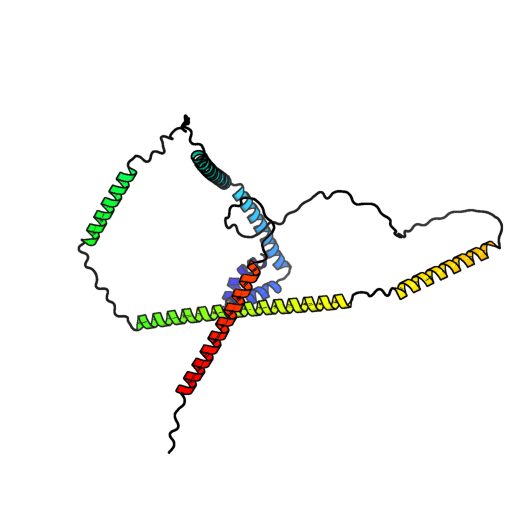U A 1 220 ? 60.288 15.067 -52.810 1.00 83.81 220 GLU A C 1
ATOM 1797 O O . GLU A 1 220 ? 60.500 15.886 -53.710 1.00 83.81 220 GLU A O 1
ATOM 1802 N N . GLU A 1 221 ? 60.936 13.903 -52.762 1.00 81.44 221 GLU A N 1
ATOM 1803 C CA . GLU A 1 221 ? 61.933 13.511 -53.758 1.00 81.44 221 GLU A CA 1
ATOM 1804 C C . GLU A 1 221 ? 61.292 13.308 -55.141 1.00 81.44 221 GLU A C 1
ATOM 1806 O O . GLU A 1 221 ? 61.799 13.805 -56.154 1.00 81.44 221 GLU A O 1
ATOM 1811 N N . ALA A 1 222 ? 60.114 12.679 -55.191 1.00 83.94 222 ALA A N 1
ATOM 1812 C CA . ALA A 1 222 ? 59.332 12.545 -56.416 1.00 83.94 222 ALA A CA 1
ATOM 1813 C C . ALA A 1 222 ? 58.881 13.908 -56.976 1.00 83.94 222 ALA A C 1
ATOM 1815 O O . ALA A 1 222 ? 58.886 14.111 -58.194 1.00 83.94 222 ALA A O 1
ATOM 1816 N N . ALA A 1 223 ? 58.524 14.862 -56.111 1.00 81.50 223 ALA A N 1
ATOM 1817 C CA . ALA A 1 223 ? 58.174 16.220 -56.517 1.00 81.50 223 ALA A CA 1
ATOM 1818 C C . ALA A 1 223 ? 59.383 16.978 -57.092 1.00 81.50 223 ALA A C 1
ATOM 1820 O O . ALA A 1 223 ? 59.263 17.593 -58.154 1.00 81.50 223 ALA A O 1
ATOM 1821 N N . ARG A 1 224 ? 60.565 16.878 -56.464 1.00 82.38 224 ARG A N 1
ATOM 1822 C CA . ARG A 1 224 ? 61.806 17.474 -56.995 1.00 82.38 224 ARG A CA 1
ATOM 1823 C C . ARG A 1 224 ? 62.192 16.882 -58.345 1.00 82.38 224 ARG A C 1
ATOM 1825 O O . ARG A 1 224 ? 62.556 17.629 -59.248 1.00 82.38 224 ARG A O 1
ATOM 1832 N N . LYS A 1 225 ? 62.056 15.565 -58.516 1.00 81.31 225 LYS A N 1
ATOM 1833 C CA . LYS A 1 225 ? 62.350 14.889 -59.786 1.00 81.31 225 LYS A CA 1
ATOM 1834 C C . LYS A 1 225 ? 61.432 15.364 -60.920 1.00 81.31 225 LYS A C 1
ATOM 1836 O O . LYS A 1 225 ? 61.919 15.655 -62.007 1.00 81.31 225 LYS A O 1
ATOM 1841 N N . ARG A 1 226 ? 60.133 15.546 -60.642 1.00 79.75 226 ARG A N 1
ATOM 1842 C CA . ARG A 1 226 ? 59.163 16.123 -61.596 1.00 79.75 226 ARG A CA 1
ATOM 1843 C C . ARG A 1 226 ? 59.455 17.588 -61.936 1.00 79.75 226 ARG A C 1
ATOM 1845 O O . ARG A 1 226 ? 59.233 18.000 -63.070 1.00 79.75 226 ARG A O 1
ATOM 1852 N N . MET A 1 227 ? 59.934 18.382 -60.977 1.00 72.38 227 MET A N 1
ATOM 1853 C CA . MET A 1 227 ? 60.327 19.778 -61.222 1.00 72.38 227 MET A CA 1
ATOM 1854 C C . MET A 1 227 ? 61.606 19.867 -62.068 1.00 72.38 227 MET A C 1
ATOM 1856 O O . MET A 1 227 ? 61.654 20.661 -63.001 1.00 72.38 227 MET A O 1
ATOM 1860 N N . ALA A 1 228 ? 62.590 19.001 -61.817 1.00 75.69 228 ALA A N 1
ATOM 1861 C CA . ALA A 1 228 ? 63.827 18.933 -62.597 1.00 75.69 228 ALA A CA 1
ATOM 1862 C C . ALA A 1 228 ? 63.606 18.442 -64.044 1.00 75.69 228 ALA A C 1
ATOM 1864 O O . ALA A 1 228 ? 64.284 18.902 -64.961 1.00 75.69 228 ALA A O 1
ATOM 1865 N N . GLU A 1 229 ? 62.646 17.538 -64.277 1.00 69.19 229 GLU A N 1
ATOM 1866 C CA . GLU A 1 229 ? 62.230 17.155 -65.638 1.00 69.19 229 GLU A CA 1
ATOM 1867 C C . GLU A 1 229 ? 61.562 18.316 -66.384 1.00 69.19 229 GLU A C 1
ATOM 1869 O O . GLU A 1 229 ? 61.875 18.541 -67.550 1.00 69.19 229 GLU A O 1
ATOM 1874 N N . ARG A 1 230 ? 60.716 19.109 -65.709 1.00 63.81 230 ARG A N 1
ATOM 1875 C CA . ARG A 1 230 ? 60.109 20.315 -66.300 1.00 63.81 230 ARG A CA 1
ATOM 1876 C C . ARG A 1 230 ? 61.138 21.395 -66.635 1.00 63.81 230 ARG A C 1
ATOM 1878 O O . ARG A 1 230 ? 60.965 22.095 -67.622 1.00 63.81 230 ARG A O 1
ATOM 1885 N N . GLU A 1 231 ? 62.205 21.529 -65.851 1.00 62.12 231 GLU A N 1
ATOM 1886 C CA . GLU A 1 231 ? 63.279 22.499 -66.108 1.00 62.12 231 GLU A CA 1
ATOM 1887 C C . GLU A 1 231 ? 64.178 22.081 -67.288 1.00 62.12 231 GLU A C 1
ATOM 1889 O O . GLU A 1 231 ? 64.658 22.930 -68.037 1.00 62.12 231 GLU A O 1
ATOM 1894 N N . LYS A 1 232 ? 64.338 20.771 -67.525 1.00 61.28 232 LYS A N 1
ATOM 1895 C CA . LYS A 1 232 ? 65.034 20.238 -68.710 1.00 61.28 232 LYS A CA 1
ATOM 1896 C C . LYS A 1 232 ? 64.258 20.422 -70.018 1.00 61.28 232 LYS A C 1
ATOM 1898 O O . LYS A 1 232 ? 64.890 20.559 -71.061 1.00 61.28 232 LYS A O 1
ATOM 1903 N N . ASP A 1 233 ? 62.928 20.450 -69.965 1.00 55.66 233 ASP A N 1
ATOM 1904 C CA . ASP A 1 233 ? 62.060 20.581 -71.149 1.00 55.66 233 ASP A CA 1
ATOM 1905 C C . ASP A 1 233 ? 61.870 22.047 -71.611 1.00 55.66 233 ASP A C 1
ATOM 1907 O O . ASP A 1 233 ? 61.403 22.306 -72.716 1.00 55.66 233 ASP A O 1
ATOM 1911 N N . VAL A 1 234 ? 62.291 23.035 -70.806 1.00 52.47 234 VAL A N 1
ATOM 1912 C CA . VAL A 1 234 ? 62.229 24.478 -71.144 1.00 52.47 234 VAL A CA 1
ATOM 1913 C C . VAL A 1 234 ? 63.392 24.932 -72.053 1.00 52.47 234 VAL A C 1
ATOM 1915 O O . VAL A 1 234 ? 63.407 26.062 -72.538 1.00 52.47 234 VAL A O 1
ATOM 1918 N N . GLY A 1 235 ? 64.347 24.048 -72.362 1.00 51.34 235 GLY A N 1
ATOM 1919 C CA . GLY A 1 235 ? 65.459 24.332 -73.278 1.00 51.34 235 GLY A CA 1
ATOM 1920 C C . GLY A 1 235 ? 65.152 24.194 -74.778 1.00 51.34 235 GLY A C 1
ATOM 1921 O O . GLY A 1 235 ? 65.989 24.594 -75.583 1.00 51.34 235 GLY A O 1
ATOM 1922 N N . ASP A 1 236 ? 63.992 23.655 -75.177 1.00 48.66 236 ASP A N 1
ATOM 1923 C CA . ASP A 1 236 ? 63.684 23.374 -76.589 1.00 48.66 236 ASP A CA 1
ATOM 1924 C C . ASP A 1 236 ? 62.203 23.609 -76.945 1.00 48.66 236 ASP A C 1
ATOM 1926 O O . ASP A 1 236 ? 61.399 22.677 -77.036 1.00 48.66 236 ASP A O 1
ATOM 1930 N N . ARG A 1 237 ? 61.835 24.887 -77.134 1.00 39.06 237 ARG A N 1
ATOM 1931 C CA . ARG A 1 237 ? 61.031 25.388 -78.276 1.00 39.06 237 ARG A CA 1
ATOM 1932 C C . ARG A 1 237 ? 60.596 26.842 -78.085 1.00 39.06 237 ARG A C 1
ATOM 1934 O O . ARG A 1 237 ? 59.897 27.195 -77.140 1.00 39.06 237 ARG A O 1
ATOM 1941 N N . GLY A 1 238 ? 60.983 27.680 -79.047 1.00 36.16 238 GLY A N 1
ATOM 1942 C CA . GLY A 1 238 ? 60.491 29.045 -79.207 1.00 36.16 238 GLY A CA 1
ATOM 1943 C C . GLY A 1 238 ? 59.142 29.130 -79.939 1.00 36.16 238 GLY A C 1
ATOM 1944 O O . GLY A 1 238 ? 58.850 28.327 -80.816 1.00 36.16 238 GLY A O 1
ATOM 1945 N N . VAL A 1 239 ? 58.372 30.157 -79.557 1.00 38.09 239 VAL A N 1
ATOM 1946 C CA . VAL A 1 239 ? 57.410 30.987 -80.320 1.00 38.09 239 VAL A CA 1
ATOM 1947 C C . VAL A 1 239 ? 56.484 30.299 -81.356 1.00 38.09 239 VAL A C 1
ATOM 1949 O O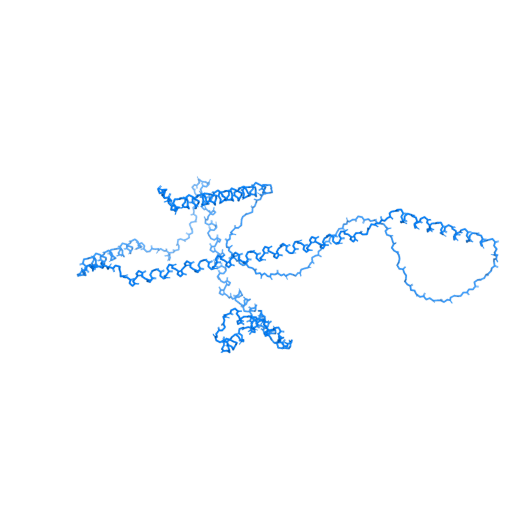 . VAL A 1 239 ? 56.911 30.046 -82.478 1.00 38.09 239 VAL A O 1
ATOM 1952 N N . ARG A 1 240 ? 55.173 30.180 -81.056 1.00 34.88 240 ARG A N 1
ATOM 1953 C CA . ARG A 1 240 ? 54.048 30.935 -81.688 1.00 34.88 240 ARG A CA 1
ATOM 1954 C C . ARG A 1 240 ? 52.646 30.323 -81.457 1.00 34.88 240 ARG A C 1
ATOM 1956 O O . ARG A 1 240 ? 52.460 29.121 -81.566 1.00 34.88 240 ARG A O 1
ATOM 1963 N N . ASP A 1 241 ? 51.707 31.258 -81.263 1.00 31.34 241 ASP A N 1
ATOM 1964 C CA . ASP A 1 241 ? 50.256 31.294 -81.541 1.00 31.34 241 ASP A CA 1
ATOM 1965 C C . ASP A 1 241 ? 49.234 30.467 -80.711 1.00 31.34 241 ASP A C 1
ATOM 1967 O O . ASP A 1 241 ? 49.232 29.243 -80.661 1.00 31.34 241 ASP A O 1
ATOM 1971 N N . ALA A 1 242 ? 48.295 31.211 -80.098 1.00 34.28 242 ALA A N 1
ATOM 1972 C CA . ALA A 1 242 ? 46.955 30.799 -79.631 1.00 34.28 242 ALA A CA 1
ATOM 1973 C C . ALA A 1 242 ? 45.987 30.673 -80.848 1.00 34.28 242 ALA A C 1
ATOM 1975 O O . ALA A 1 242 ? 46.380 31.195 -81.894 1.00 34.28 242 ALA A O 1
ATOM 1976 N N . PRO A 1 243 ? 44.732 30.127 -80.797 1.00 50.38 243 PRO A N 1
ATOM 1977 C CA . PRO A 1 243 ? 43.782 30.085 -79.659 1.00 50.38 243 PRO A CA 1
ATOM 1978 C C . PRO A 1 243 ? 42.799 28.866 -79.581 1.00 50.38 243 PRO A C 1
ATOM 1980 O O . PRO A 1 243 ? 42.774 28.007 -80.456 1.00 50.38 243 PRO A O 1
ATOM 1983 N N . THR A 1 244 ? 41.887 28.897 -78.586 1.00 27.39 244 THR A N 1
ATOM 1984 C CA . THR A 1 244 ? 40.456 28.443 -78.604 1.00 27.39 244 THR A CA 1
ATOM 1985 C C . THR A 1 244 ? 40.011 27.397 -77.553 1.00 27.39 244 THR A C 1
ATOM 1987 O O . THR A 1 244 ? 40.326 26.219 -77.639 1.00 27.39 244 THR A O 1
ATOM 1990 N N . CYS A 1 245 ? 39.220 27.902 -76.589 1.00 30.77 245 CYS A N 1
ATOM 1991 C CA . CYS A 1 245 ? 38.006 27.392 -75.907 1.00 30.77 245 CYS A CA 1
ATOM 1992 C C . CYS A 1 245 ? 37.522 25.936 -76.133 1.00 30.77 245 CYS A C 1
ATOM 1994 O O . CYS A 1 245 ? 37.187 25.615 -77.266 1.00 30.77 245 CYS A O 1
ATOM 1996 N N . VAL A 1 246 ? 37.305 25.153 -75.051 1.00 28.95 246 VAL A N 1
ATOM 1997 C CA . VAL A 1 246 ? 35.969 24.682 -74.568 1.00 28.95 246 VAL A CA 1
ATOM 1998 C C . VAL A 1 246 ? 36.014 23.973 -73.189 1.00 28.95 246 VAL A C 1
ATOM 2000 O O . VAL A 1 246 ? 36.810 23.071 -72.970 1.00 28.95 246 VAL A O 1
ATOM 2003 N N . LEU A 1 247 ? 35.124 24.446 -72.302 1.00 31.12 247 LEU A N 1
ATOM 2004 C CA . LEU A 1 247 ? 34.326 23.825 -71.217 1.00 31.12 247 LEU A CA 1
ATOM 2005 C C . LEU A 1 247 ? 34.703 22.446 -70.621 1.00 31.12 247 LEU A C 1
ATOM 2007 O O . LEU A 1 247 ? 34.748 21.459 -71.345 1.00 31.12 247 LEU A O 1
ATOM 2011 N N . ALA A 1 248 ? 34.743 22.358 -69.282 1.00 29.08 248 ALA A N 1
ATOM 2012 C CA . ALA A 1 248 ? 33.795 21.574 -68.462 1.00 29.08 248 ALA A CA 1
ATOM 2013 C C . ALA A 1 248 ? 34.178 21.610 -66.967 1.00 29.08 248 ALA A C 1
ATOM 2015 O O . ALA A 1 248 ? 35.352 21.581 -66.604 1.00 29.08 248 ALA A O 1
ATOM 2016 N N . GLU A 1 249 ? 33.148 21.713 -66.133 1.00 34.03 249 GLU A N 1
ATOM 2017 C CA . GLU A 1 249 ? 33.148 21.714 -64.670 1.00 34.03 249 GLU A CA 1
ATOM 2018 C C . GLU A 1 249 ? 33.610 20.364 -64.090 1.00 34.03 249 GLU A C 1
ATOM 2020 O O . GLU A 1 249 ? 33.369 19.326 -64.695 1.00 34.03 249 GLU A O 1
ATOM 2025 N N . GLU A 1 250 ? 34.268 20.378 -62.925 1.00 28.17 250 GLU A N 1
ATOM 2026 C CA . GLU A 1 250 ? 33.810 19.700 -61.694 1.00 28.17 250 GLU A CA 1
ATOM 2027 C C . GLU A 1 250 ? 34.916 19.667 -60.614 1.00 28.17 250 GLU A C 1
ATOM 2029 O O . GLU A 1 250 ? 36.026 19.167 -60.791 1.00 28.17 250 GLU A O 1
ATOM 2034 N N . GLU A 1 251 ? 34.555 20.289 -59.492 1.00 30.89 251 GLU A N 1
ATOM 2035 C CA . GLU A 1 251 ? 34.953 20.100 -58.094 1.00 30.89 251 GLU A CA 1
ATOM 2036 C C . GLU A 1 251 ? 36.129 19.168 -57.750 1.00 30.89 251 GLU A C 1
ATOM 2038 O O . GLU A 1 251 ? 36.015 17.957 -57.904 1.00 30.89 251 GLU A O 1
ATOM 2043 N N . LYS A 1 252 ? 37.151 19.708 -57.051 1.00 29.88 252 LYS A N 1
ATOM 2044 C CA . LYS A 1 252 ? 37.705 19.097 -55.819 1.00 29.88 252 LYS A CA 1
ATOM 2045 C C . LYS A 1 252 ? 38.205 20.143 -54.817 1.00 29.88 252 LYS A C 1
ATOM 2047 O O . LYS A 1 252 ? 39.196 20.834 -55.030 1.00 29.88 252 LYS A O 1
ATOM 2052 N N . HIS A 1 253 ? 37.516 20.158 -53.681 1.00 28.25 253 HIS A N 1
ATOM 2053 C CA . HIS A 1 253 ? 37.984 20.534 -52.349 1.00 28.25 253 HIS A CA 1
ATOM 2054 C C . HIS A 1 253 ? 39.406 20.014 -52.048 1.00 28.25 253 HIS A C 1
ATOM 2056 O O . HIS A 1 253 ? 39.614 18.803 -52.092 1.00 28.25 253 HIS A O 1
ATOM 2062 N N . ILE A 1 254 ? 40.325 20.887 -51.607 1.00 26.69 254 ILE A N 1
ATOM 2063 C CA . ILE A 1 254 ? 41.350 20.553 -50.601 1.00 26.69 254 ILE A CA 1
ATOM 2064 C C . ILE A 1 254 ? 41.485 21.721 -49.613 1.00 26.69 254 ILE A C 1
ATOM 2066 O O . ILE A 1 254 ? 41.606 22.886 -49.978 1.00 26.69 254 ILE A O 1
ATOM 2070 N N . CYS A 1 255 ? 41.421 21.336 -48.344 1.00 25.69 255 CYS A N 1
ATOM 2071 C CA . CYS A 1 255 ? 41.541 22.108 -47.116 1.00 25.69 255 CYS A CA 1
ATOM 2072 C C . CYS A 1 255 ? 42.944 22.715 -46.923 1.00 25.69 255 CYS A C 1
ATOM 2074 O O . CYS A 1 255 ? 43.920 22.046 -47.241 1.00 25.69 255 CYS A O 1
ATOM 2076 N N . ALA A 1 256 ? 43.047 23.881 -46.270 1.00 27.25 256 ALA A N 1
ATOM 2077 C CA . ALA A 1 256 ? 43.908 24.082 -45.090 1.00 27.25 256 ALA A CA 1
ATOM 2078 C C . ALA A 1 256 ? 43.800 25.520 -44.540 1.00 27.25 256 ALA A C 1
ATOM 2080 O O . ALA A 1 256 ? 44.110 26.483 -45.231 1.00 27.25 256 ALA A O 1
ATOM 2081 N N . THR A 1 257 ? 43.315 25.614 -43.294 1.00 28.14 257 THR A N 1
ATOM 2082 C CA . THR A 1 257 ? 43.895 26.332 -42.135 1.00 28.14 257 THR A CA 1
ATOM 2083 C C . THR A 1 257 ? 44.737 27.588 -42.421 1.00 28.14 257 THR A C 1
ATOM 2085 O O . THR A 1 257 ? 45.665 27.553 -43.208 1.00 28.14 257 THR A O 1
ATOM 2088 N N . HIS A 1 258 ? 44.524 28.722 -41.748 1.00 27.89 258 HIS A N 1
ATOM 2089 C CA . HIS A 1 258 ? 44.846 28.899 -40.329 1.00 27.89 258 HIS A CA 1
ATOM 2090 C C . HIS A 1 258 ? 44.040 30.032 -39.665 1.00 27.89 258 HIS A C 1
ATOM 2092 O O . HIS A 1 258 ? 43.965 31.139 -40.182 1.00 27.89 258 HIS A O 1
ATOM 2098 N N . GLY A 1 259 ? 43.557 29.742 -38.452 1.00 25.95 259 GLY A N 1
ATOM 2099 C CA . GLY A 1 259 ? 43.706 30.582 -37.259 1.00 25.95 259 GLY A CA 1
ATOM 2100 C C . GLY A 1 259 ? 42.987 31.930 -37.196 1.00 25.95 259 GLY A C 1
ATOM 2101 O O . GLY A 1 259 ? 43.504 32.921 -37.696 1.00 25.95 259 GLY A O 1
ATOM 2102 N N . SER A 1 260 ? 41.922 32.007 -36.389 1.00 27.05 260 SER A N 1
ATOM 2103 C CA . SER A 1 260 ? 41.748 33.077 -35.390 1.00 27.05 260 SER A CA 1
ATOM 2104 C C . SER A 1 260 ? 40.607 32.792 -34.406 1.00 27.05 260 SER A C 1
ATOM 2106 O O . SER A 1 260 ? 39.488 32.486 -34.792 1.00 27.05 260 SER A O 1
ATOM 2108 N N . LYS A 1 261 ? 40.978 32.897 -33.125 1.00 27.59 261 LYS A N 1
ATOM 2109 C CA . LYS A 1 261 ? 40.235 33.292 -31.917 1.00 27.59 261 LYS A CA 1
ATOM 2110 C C . LYS A 1 261 ? 38.699 33.240 -31.916 1.00 27.59 261 LYS A C 1
ATOM 2112 O O . LYS A 1 261 ? 38.015 33.995 -32.595 1.00 27.59 261 LYS A O 1
ATOM 2117 N N . SER A 1 262 ? 38.223 32.441 -30.965 1.00 28.78 262 SER A N 1
ATOM 2118 C CA . SER A 1 262 ? 36.865 32.334 -30.449 1.00 28.78 262 SER A CA 1
ATOM 2119 C C . SER A 1 262 ? 36.294 33.658 -29.943 1.00 28.78 262 SER A C 1
ATOM 2121 O O . SER A 1 262 ? 36.867 34.291 -29.055 1.00 28.78 262 SER A O 1
ATOM 2123 N N . GLN A 1 263 ? 35.098 33.993 -30.419 1.00 26.34 263 GLN A N 1
ATOM 2124 C CA . GLN A 1 263 ? 34.109 34.760 -29.672 1.00 26.34 263 GLN A CA 1
ATOM 2125 C C . GLN A 1 263 ? 32.711 34.514 -30.259 1.00 26.34 263 GLN A C 1
ATOM 2127 O O . GLN A 1 263 ? 32.548 34.501 -31.472 1.00 26.34 263 GLN A O 1
ATOM 2132 N N . GLN A 1 264 ? 31.742 34.401 -29.345 1.00 24.86 264 GLN A N 1
ATOM 2133 C CA . GLN A 1 264 ? 30.287 34.551 -29.492 1.00 24.86 264 GLN A CA 1
ATOM 2134 C C . GLN A 1 264 ? 29.374 33.315 -29.629 1.00 24.86 264 GLN A C 1
ATOM 2136 O O . GLN A 1 264 ? 29.403 32.562 -30.592 1.00 24.86 264 GLN A O 1
ATOM 2141 N N . ASN A 1 265 ? 28.467 33.285 -28.643 1.00 24.36 265 ASN A N 1
ATOM 2142 C CA . ASN A 1 265 ? 27.013 33.145 -28.747 1.00 24.36 265 ASN A CA 1
ATOM 2143 C C . ASN A 1 265 ? 26.403 31.786 -29.099 1.00 24.36 265 ASN A C 1
ATOM 2145 O O . ASN A 1 265 ? 26.262 31.416 -30.257 1.00 24.36 265 ASN A O 1
ATOM 2149 N N . TYR A 1 266 ? 25.859 31.160 -28.053 1.00 21.47 266 TYR A N 1
ATOM 2150 C CA . TYR A 1 266 ? 24.691 30.290 -28.129 1.00 21.47 266 TYR A CA 1
ATOM 2151 C C . TYR A 1 266 ? 23.447 31.062 -27.647 1.00 21.47 266 TYR A C 1
ATOM 2153 O O . TYR A 1 266 ? 23.421 31.563 -26.525 1.00 21.47 266 TYR A O 1
ATOM 2161 N N . LEU A 1 267 ? 22.433 31.130 -28.511 1.00 24.53 267 LEU A N 1
ATOM 2162 C CA . LEU A 1 267 ? 21.002 31.338 -28.237 1.00 24.53 267 LEU A CA 1
ATOM 2163 C C . LEU A 1 267 ? 20.330 30.113 -28.888 1.00 24.53 267 LEU A C 1
ATOM 2165 O O . LEU A 1 267 ? 20.593 29.845 -30.055 1.00 24.53 267 LEU A O 1
ATOM 2169 N N . SER A 1 268 ? 19.792 29.172 -28.112 1.00 25.41 268 SER A N 1
ATOM 2170 C CA . SER A 1 268 ? 18.430 29.112 -27.543 1.00 25.41 268 SER A CA 1
ATOM 2171 C C . SER A 1 268 ? 17.376 28.599 -28.523 1.00 25.41 268 SER A C 1
ATOM 2173 O O . SER A 1 268 ? 17.013 29.314 -29.443 1.00 25.41 268 SER A O 1
ATOM 2175 N N . GLU A 1 269 ? 16.891 27.382 -28.241 1.00 24.11 269 GLU A N 1
ATOM 2176 C CA . GLU A 1 269 ? 15.528 26.815 -28.387 1.00 24.11 269 GLU A CA 1
ATOM 2177 C C . GLU A 1 269 ? 15.694 25.280 -28.256 1.00 24.11 269 GLU A C 1
ATOM 2179 O O . GLU A 1 269 ? 16.560 24.699 -28.895 1.00 24.11 269 GLU A O 1
ATOM 2184 N N . GLY A 1 270 ? 15.024 24.498 -27.408 1.00 24.55 270 GLY A N 1
ATOM 2185 C CA . GLY A 1 270 ? 13.788 24.677 -26.659 1.00 24.55 270 GLY A CA 1
ATOM 2186 C C . GLY A 1 270 ? 12.818 23.547 -27.029 1.00 24.55 270 GLY A C 1
ATOM 2187 O O . GLY A 1 270 ? 12.048 23.716 -27.965 1.00 24.55 270 GLY A O 1
ATOM 2188 N N . SER A 1 271 ? 12.849 22.399 -26.329 1.00 27.06 271 SER A N 1
ATOM 2189 C CA . SER A 1 271 ? 11.674 21.513 -26.151 1.00 27.06 271 SER A CA 1
ATOM 2190 C C . SER A 1 271 ? 11.923 20.326 -25.205 1.00 27.06 271 SER A C 1
ATOM 2192 O O . SER A 1 271 ? 12.520 19.317 -25.567 1.00 27.06 271 SER A O 1
ATOM 2194 N N . ASN A 1 272 ? 11.410 20.489 -23.985 1.00 26.42 272 ASN A N 1
ATOM 2195 C CA . ASN A 1 272 ? 10.410 19.642 -23.324 1.00 26.42 272 ASN A CA 1
ATOM 2196 C C . ASN A 1 272 ? 10.592 18.113 -23.294 1.00 26.42 272 ASN A C 1
ATOM 2198 O O . ASN A 1 272 ? 10.231 17.401 -24.230 1.00 26.42 272 ASN A O 1
ATOM 2202 N N . LYS A 1 273 ? 10.948 17.616 -22.101 1.00 29.72 273 LYS A N 1
ATOM 2203 C CA . LYS A 1 273 ? 10.417 16.367 -21.531 1.00 29.72 273 LYS A CA 1
ATOM 2204 C C . LYS A 1 273 ? 10.302 16.496 -20.004 1.00 29.72 273 LYS A C 1
ATOM 2206 O O . LYS A 1 273 ? 11.258 16.248 -19.279 1.00 29.72 273 LYS A O 1
ATOM 2211 N N . GLU A 1 274 ? 9.117 16.888 -19.548 1.00 29.44 274 GLU A N 1
ATOM 2212 C CA . GLU A 1 274 ? 8.524 16.414 -18.287 1.00 29.44 274 GLU A CA 1
ATOM 2213 C C . GLU A 1 274 ? 8.068 14.955 -18.522 1.00 29.44 274 GLU A C 1
ATOM 2215 O O . GLU A 1 274 ? 7.750 14.594 -19.657 1.00 29.44 274 GLU A O 1
ATOM 2220 N N . GLY A 1 275 ? 8.004 14.023 -17.578 1.00 30.44 275 GLY A N 1
ATOM 2221 C CA . GLY A 1 275 ? 8.195 14.011 -16.133 1.00 30.44 275 GLY A CA 1
ATOM 2222 C C . GLY A 1 275 ? 7.435 12.780 -15.612 1.00 30.44 275 GLY A C 1
ATOM 2223 O O . GLY A 1 275 ? 6.385 12.456 -16.157 1.00 30.44 275 GLY A O 1
ATOM 2224 N N . GLU A 1 276 ? 7.963 12.080 -14.611 1.00 27.78 276 GLU A N 1
ATOM 2225 C CA . GLU A 1 276 ? 7.163 11.363 -13.606 1.00 27.78 276 GLU A CA 1
ATOM 2226 C C . GLU A 1 276 ? 8.108 11.027 -12.451 1.00 27.78 276 GLU A C 1
ATOM 2228 O O . GLU A 1 276 ? 9.073 10.289 -12.642 1.00 27.78 276 GLU A O 1
ATOM 2233 N N . ASP A 1 277 ? 7.934 11.693 -11.305 1.00 25.97 277 ASP A N 1
ATOM 2234 C CA . ASP A 1 277 ? 7.632 11.002 -10.048 1.00 25.97 277 ASP A CA 1
ATOM 2235 C C . ASP A 1 277 ? 7.719 11.933 -8.820 1.00 25.97 277 ASP A C 1
ATOM 2237 O O . ASP A 1 277 ? 8.769 12.459 -8.466 1.00 25.97 277 ASP A O 1
ATOM 2241 N N . THR A 1 278 ? 6.587 11.976 -8.110 1.00 30.98 278 THR A N 1
ATOM 2242 C CA . THR A 1 278 ? 6.451 12.031 -6.643 1.00 30.98 278 THR A CA 1
ATOM 2243 C C . THR A 1 278 ? 6.781 13.342 -5.910 1.00 30.98 278 THR A C 1
ATOM 2245 O O . THR A 1 278 ? 7.902 13.581 -5.469 1.00 30.98 278 THR A O 1
ATOM 2248 N N . GLU A 1 279 ? 5.740 14.134 -5.630 1.00 26.11 279 GLU A N 1
ATOM 2249 C CA . GLU A 1 279 ? 5.753 15.146 -4.567 1.00 26.11 279 GLU A CA 1
ATOM 2250 C C . GLU A 1 279 ? 5.739 14.477 -3.182 1.00 26.11 279 GLU A C 1
ATOM 2252 O O . GLU A 1 279 ? 4.727 13.947 -2.719 1.00 26.11 279 GLU A O 1
ATOM 2257 N N . SER A 1 280 ? 6.867 14.572 -2.482 1.00 30.00 280 SER A N 1
ATOM 2258 C CA . SER A 1 280 ? 6.910 14.627 -1.023 1.00 30.00 280 SER A CA 1
ATOM 2259 C C . SER A 1 280 ? 7.539 15.955 -0.608 1.00 30.00 280 SER A C 1
ATOM 2261 O O . SER A 1 280 ? 8.660 16.275 -0.985 1.00 30.00 280 SER A O 1
ATOM 2263 N N . ASN A 1 281 ? 6.753 16.696 0.158 1.00 28.02 281 ASN A N 1
ATOM 2264 C CA . ASN A 1 281 ? 6.956 18.011 0.745 1.00 28.02 281 ASN A CA 1
ATOM 2265 C C . ASN A 1 281 ? 8.342 18.234 1.402 1.00 28.02 281 ASN A C 1
ATOM 2267 O O . ASN A 1 281 ? 8.659 17.561 2.382 1.00 28.02 281 ASN A O 1
ATOM 2271 N N . SER A 1 282 ? 9.104 19.241 0.957 1.00 29.91 282 SER A N 1
ATOM 2272 C CA . SER A 1 282 ? 10.051 19.978 1.812 1.00 29.91 282 SER A CA 1
ATOM 2273 C C . SER A 1 282 ? 10.425 21.332 1.198 1.00 29.91 282 SER A C 1
ATOM 2275 O O . SER A 1 282 ? 10.955 21.404 0.095 1.00 29.91 282 SER A O 1
ATOM 2277 N N . THR A 1 283 ? 10.139 22.381 1.961 1.00 28.02 283 THR A N 1
ATOM 2278 C CA . THR A 1 283 ? 10.544 23.784 1.819 1.00 28.02 283 THR A CA 1
ATOM 2279 C C . THR A 1 283 ? 12.047 23.966 1.600 1.00 28.02 283 THR A C 1
ATOM 2281 O O . THR A 1 283 ? 12.838 23.368 2.330 1.00 28.02 283 THR A O 1
ATOM 2284 N N . ASP A 1 284 ? 12.420 24.860 0.683 1.00 27.30 284 ASP A N 1
ATOM 2285 C CA . ASP A 1 284 ? 13.801 25.286 0.436 1.00 27.30 284 ASP A CA 1
ATOM 2286 C C . ASP A 1 284 ? 13.986 26.754 0.863 1.00 27.30 284 ASP A C 1
ATOM 2288 O O . ASP A 1 284 ? 13.149 27.610 0.574 1.00 27.30 284 ASP A O 1
ATOM 2292 N N . THR A 1 285 ? 15.091 27.051 1.547 1.00 29.58 285 THR A N 1
ATOM 2293 C CA . THR A 1 285 ? 15.645 28.410 1.706 1.00 29.58 285 THR A CA 1
ATOM 2294 C C . THR A 1 285 ? 17.116 28.376 1.269 1.00 29.58 285 THR A C 1
ATOM 2296 O O . THR A 1 285 ? 17.786 27.372 1.513 1.00 29.58 285 THR A O 1
ATOM 2299 N N . PRO A 1 286 ? 17.648 29.428 0.617 1.00 37.97 286 PRO A N 1
ATOM 2300 C CA . PRO A 1 286 ? 18.916 29.353 -0.103 1.00 37.97 286 PRO A CA 1
ATOM 2301 C C . PRO A 1 286 ? 20.113 29.828 0.736 1.00 37.97 286 PRO A C 1
ATOM 2303 O O . PRO A 1 286 ? 19.993 30.778 1.509 1.00 37.97 286 PRO A O 1
ATOM 2306 N N . GLY A 1 287 ? 21.297 29.251 0.495 1.00 27.31 287 GLY A N 1
ATOM 2307 C CA . GLY A 1 287 ? 22.573 29.880 0.860 1.00 27.31 287 GLY A CA 1
ATOM 2308 C C . GLY A 1 287 ? 23.722 28.931 1.212 1.00 27.31 287 GLY A C 1
ATOM 2309 O O . GLY A 1 287 ? 23.689 28.270 2.238 1.00 27.31 287 GLY A O 1
ATOM 2310 N N . GLU A 1 288 ? 24.762 28.959 0.371 1.00 32.31 288 GLU A N 1
ATOM 2311 C CA . GLU A 1 288 ? 26.188 28.797 0.714 1.00 32.31 288 GLU A CA 1
ATOM 2312 C C . GLU A 1 288 ? 26.654 27.534 1.474 1.00 32.31 288 GLU A C 1
ATOM 2314 O O . GLU A 1 288 ? 26.618 27.455 2.697 1.00 32.31 288 GLU A O 1
ATOM 2319 N N . ASN A 1 289 ? 27.299 26.603 0.764 1.00 27.27 289 ASN A N 1
ATOM 2320 C CA . ASN A 1 289 ? 28.766 26.468 0.791 1.00 27.27 289 ASN A CA 1
ATOM 2321 C C . ASN A 1 289 ? 29.226 25.165 0.123 1.00 27.27 289 ASN A C 1
ATOM 2323 O O . ASN A 1 289 ? 28.814 24.058 0.459 1.00 27.27 289 ASN A O 1
ATOM 2327 N N . SER A 1 290 ? 30.142 25.339 -0.827 1.00 40.44 290 SER A N 1
ATOM 2328 C CA . SER A 1 290 ? 31.071 24.314 -1.287 1.00 40.44 290 SER A CA 1
ATOM 2329 C C . SER A 1 290 ? 32.082 24.020 -0.170 1.00 40.44 290 SER A C 1
ATOM 2331 O O . SER A 1 290 ? 32.404 24.917 0.605 1.00 40.44 290 SER A O 1
ATOM 2333 N N . VAL A 1 291 ? 32.632 22.799 -0.160 1.00 42.41 291 VAL A N 1
ATOM 2334 C CA . VAL A 1 291 ? 33.596 22.209 0.799 1.00 42.41 291 VAL A CA 1
ATOM 2335 C C . VAL A 1 291 ? 32.925 21.440 1.959 1.00 42.41 291 VAL A C 1
ATOM 2337 O O . VAL A 1 291 ? 32.108 21.991 2.676 1.00 42.41 291 VAL A O 1
ATOM 2340 N N . TYR A 1 292 ? 33.335 20.170 2.150 1.00 37.00 292 TYR A N 1
ATOM 2341 C CA . TYR A 1 292 ? 32.914 19.146 3.147 1.00 37.00 292 TYR A CA 1
ATOM 2342 C C . TYR A 1 292 ? 31.918 18.054 2.695 1.00 37.00 292 TYR A C 1
ATOM 2344 O O . TYR A 1 292 ? 30.807 17.962 3.203 1.00 37.00 292 TYR A O 1
ATOM 2352 N N . LEU A 1 293 ? 32.348 17.112 1.840 1.00 40.66 293 LEU A N 1
ATOM 2353 C CA . LEU A 1 293 ? 31.625 15.835 1.625 1.00 40.66 293 LEU A CA 1
ATOM 2354 C C . LEU A 1 293 ? 32.495 14.559 1.714 1.00 40.66 293 LEU A C 1
ATOM 2356 O O . LEU A 1 293 ? 31.981 13.450 1.577 1.00 40.66 293 LEU A O 1
ATOM 2360 N N . GLU A 1 294 ? 33.785 14.671 2.034 1.00 41.62 294 GLU A N 1
ATOM 2361 C CA . GLU A 1 294 ? 34.701 13.522 2.171 1.00 41.62 294 GLU A CA 1
ATOM 2362 C C . GLU A 1 294 ? 34.487 12.628 3.430 1.00 41.62 294 GLU A C 1
ATOM 2364 O O . GLU A 1 294 ? 34.620 11.406 3.313 1.00 41.62 294 GLU A O 1
ATOM 2369 N N . PRO A 1 295 ? 34.116 13.131 4.634 1.00 39.34 295 PRO A N 1
ATOM 2370 C CA . PRO A 1 295 ? 34.166 12.300 5.853 1.00 39.34 295 PRO A CA 1
ATOM 2371 C C . PRO A 1 295 ? 33.063 11.230 5.967 1.00 39.34 295 PRO A C 1
ATOM 2373 O O . PRO A 1 295 ? 33.244 10.198 6.614 1.00 39.34 295 PRO A O 1
ATOM 2376 N N . ARG A 1 296 ? 31.900 11.433 5.330 1.00 38.94 296 ARG A N 1
ATOM 2377 C CA . ARG A 1 296 ? 30.698 10.604 5.569 1.00 38.94 296 ARG A CA 1
ATOM 2378 C C . ARG A 1 296 ? 30.730 9.243 4.856 1.00 38.94 296 ARG A C 1
ATOM 2380 O O . ARG A 1 296 ? 30.111 8.283 5.316 1.00 38.94 296 ARG A O 1
ATOM 2387 N N . ARG A 1 297 ? 31.483 9.123 3.755 1.00 41.50 297 ARG A N 1
ATOM 2388 C CA . ARG A 1 297 ? 31.690 7.845 3.039 1.00 41.50 297 ARG A CA 1
ATOM 2389 C C . ARG A 1 297 ? 32.661 6.907 3.757 1.00 41.50 297 ARG A C 1
ATOM 2391 O O . ARG A 1 297 ? 32.546 5.692 3.621 1.00 41.50 297 ARG A O 1
ATOM 2398 N N . GLN A 1 298 ? 33.602 7.447 4.528 1.00 46.50 298 GLN A N 1
ATOM 2399 C CA . GLN A 1 298 ? 34.557 6.632 5.281 1.00 46.50 298 GLN A CA 1
ATOM 2400 C C . GLN A 1 298 ? 33.897 6.011 6.519 1.00 46.50 298 GLN A C 1
ATOM 2402 O O . GLN A 1 298 ? 34.101 4.825 6.774 1.00 46.50 298 GLN A O 1
ATOM 2407 N N . GLN A 1 299 ? 33.017 6.752 7.203 1.00 49.28 299 GLN A N 1
ATOM 2408 C CA . GLN A 1 299 ? 32.276 6.268 8.376 1.00 49.28 299 GLN A CA 1
ATOM 2409 C C . GLN A 1 299 ? 31.428 5.018 8.064 1.00 49.28 299 GLN A C 1
ATOM 2411 O O . GLN A 1 299 ? 31.543 3.994 8.733 1.00 49.28 299 GLN A O 1
ATOM 2416 N N . THR A 1 300 ? 30.658 5.057 6.972 1.00 55.75 300 THR A N 1
ATOM 2417 C CA . THR A 1 300 ? 29.770 3.953 6.556 1.00 55.75 300 THR A CA 1
ATOM 2418 C C . THR A 1 300 ? 30.534 2.698 6.115 1.00 55.75 300 THR A C 1
ATOM 2420 O O . THR A 1 300 ? 30.082 1.575 6.334 1.00 55.75 300 THR A O 1
ATOM 2423 N N . CYS A 1 301 ? 31.734 2.858 5.547 1.00 50.94 301 CYS A N 1
ATOM 2424 C CA . CYS A 1 301 ? 32.602 1.738 5.174 1.00 50.94 301 CYS A CA 1
ATOM 2425 C C . CYS A 1 301 ? 33.233 1.054 6.402 1.00 50.94 301 CYS A C 1
ATOM 2427 O O . CYS A 1 301 ? 33.398 -0.169 6.421 1.00 50.94 301 CYS A O 1
ATOM 2429 N N . VAL A 1 302 ? 33.560 1.824 7.447 1.00 67.38 302 VAL A N 1
ATOM 2430 C CA . VAL A 1 302 ? 34.071 1.290 8.720 1.00 67.38 302 VAL A CA 1
ATOM 2431 C C . VAL A 1 302 ? 32.970 0.533 9.468 1.00 67.38 302 VAL A C 1
ATOM 2433 O O . VAL A 1 302 ? 33.208 -0.591 9.911 1.00 67.38 302 VAL A O 1
ATOM 2436 N N . GLU A 1 303 ? 31.755 1.081 9.519 1.00 69.88 303 GLU A N 1
ATOM 2437 C CA . GLU A 1 303 ? 30.586 0.433 10.133 1.00 69.88 303 GLU A CA 1
ATOM 2438 C C . GLU A 1 303 ? 30.231 -0.891 9.439 1.00 69.88 303 GLU A C 1
ATOM 2440 O O . GLU A 1 303 ? 30.027 -1.911 10.101 1.00 69.88 303 GLU A O 1
ATOM 2445 N N . TYR A 1 304 ? 30.262 -0.928 8.102 1.00 64.56 304 TYR A N 1
ATOM 2446 C CA . TYR A 1 304 ? 29.979 -2.151 7.345 1.00 64.56 304 TYR A CA 1
ATOM 2447 C C . TYR A 1 304 ? 31.037 -3.243 7.574 1.00 64.56 304 TYR A C 1
ATOM 2449 O O . TYR A 1 304 ? 30.708 -4.419 7.741 1.00 64.56 304 TYR A O 1
ATOM 2457 N N . LYS A 1 305 ? 32.322 -2.866 7.649 1.00 74.31 305 LYS A N 1
ATOM 2458 C CA . LYS A 1 305 ? 33.409 -3.804 7.981 1.00 74.31 305 LYS A CA 1
ATOM 2459 C C . LYS A 1 305 ? 33.310 -4.322 9.415 1.00 74.31 305 LYS A C 1
ATOM 2461 O O . LYS A 1 305 ? 33.629 -5.488 9.649 1.00 74.31 305 LYS A O 1
ATOM 2466 N N . GLN A 1 306 ? 32.870 -3.490 10.357 1.00 75.25 306 GLN A N 1
ATOM 2467 C CA . GLN A 1 306 ? 32.676 -3.895 11.748 1.00 75.25 306 GLN A CA 1
ATOM 2468 C C . GLN A 1 306 ? 31.522 -4.898 11.878 1.00 75.25 306 GLN A C 1
ATOM 2470 O O . GLN A 1 306 ? 31.691 -5.945 12.500 1.00 75.25 306 GLN A O 1
ATOM 2475 N N . MET A 1 307 ? 30.408 -4.652 11.184 1.00 76.44 307 MET A N 1
ATOM 2476 C CA . MET A 1 307 ? 29.254 -5.555 11.165 1.00 76.44 307 MET A CA 1
ATOM 2477 C C . MET A 1 307 ? 29.589 -6.928 10.550 1.00 76.44 307 MET A C 1
ATOM 2479 O O . MET A 1 307 ? 29.113 -7.959 11.027 1.00 76.44 307 MET A O 1
ATOM 2483 N N . ILE A 1 308 ? 30.437 -6.974 9.513 1.00 76.88 308 ILE A N 1
ATOM 2484 C CA . ILE A 1 308 ? 30.908 -8.244 8.930 1.00 76.88 308 ILE A CA 1
ATOM 2485 C C . ILE A 1 308 ? 31.784 -9.022 9.922 1.00 76.88 308 ILE A C 1
ATOM 2487 O O . ILE A 1 308 ? 31.632 -10.238 10.039 1.00 76.88 308 ILE A O 1
ATOM 2491 N N . LYS A 1 309 ? 32.669 -8.343 10.664 1.00 77.44 309 LYS A N 1
ATOM 2492 C CA . LYS A 1 309 ? 33.517 -8.990 11.679 1.00 77.44 309 LYS A CA 1
ATOM 2493 C C . LYS A 1 309 ? 32.702 -9.564 12.838 1.00 77.44 309 LYS A C 1
ATOM 2495 O O . LYS A 1 309 ? 32.985 -10.676 13.271 1.00 77.44 309 LYS A O 1
ATOM 2500 N N . GLU A 1 310 ? 31.679 -8.851 13.307 1.00 80.50 310 GLU A N 1
ATOM 2501 C CA . GLU A 1 310 ? 30.787 -9.356 14.360 1.00 80.50 310 GLU A CA 1
ATOM 2502 C C . GLU A 1 310 ? 29.992 -10.580 13.903 1.00 80.50 310 GLU A C 1
ATOM 2504 O O . GLU A 1 310 ? 29.918 -11.566 14.634 1.00 80.50 310 GLU A O 1
ATOM 2509 N N . LYS A 1 311 ? 29.469 -10.575 12.669 1.00 79.12 311 LYS A N 1
ATOM 2510 C CA . LYS A 1 311 ? 28.777 -11.749 12.113 1.00 79.12 311 LYS A CA 1
ATOM 2511 C C . LYS A 1 311 ? 29.697 -12.958 11.935 1.00 79.12 311 LYS A C 1
ATOM 2513 O O . LYS A 1 311 ? 29.250 -14.079 12.159 1.00 79.12 311 LYS A O 1
ATOM 2518 N N . ALA A 1 312 ? 30.959 -12.748 11.559 1.00 76.56 312 ALA A N 1
ATOM 2519 C CA . ALA A 1 312 ? 31.940 -13.828 11.454 1.00 76.56 312 ALA A CA 1
ATOM 2520 C C . ALA A 1 312 ? 32.255 -14.445 12.829 1.00 76.56 312 ALA A C 1
ATOM 2522 O O . ALA A 1 312 ? 32.255 -15.664 12.971 1.00 76.56 312 ALA A O 1
ATOM 2523 N N . LEU A 1 313 ? 32.429 -13.610 13.859 1.00 81.00 313 LEU A N 1
ATOM 2524 C CA . LEU A 1 313 ? 32.662 -14.074 15.229 1.00 81.00 313 LEU A CA 1
ATOM 2525 C C . LEU A 1 313 ? 31.459 -14.854 15.786 1.00 81.00 313 LEU A C 1
ATOM 2527 O O . LEU A 1 313 ? 31.632 -15.835 16.507 1.00 81.00 313 LEU A O 1
ATOM 2531 N N . GLU A 1 314 ? 30.238 -14.431 15.459 1.00 84.44 314 GLU A N 1
ATOM 2532 C CA . GLU A 1 314 ? 29.022 -15.121 15.895 1.00 84.44 314 GLU A CA 1
ATOM 2533 C C . GLU A 1 314 ? 28.844 -16.480 15.197 1.00 84.44 314 GLU A C 1
ATOM 2535 O O . GLU A 1 314 ? 28.422 -17.450 15.829 1.00 84.44 314 GLU A O 1
ATOM 2540 N N . ALA A 1 315 ? 29.248 -16.587 13.927 1.00 78.69 315 ALA A N 1
ATOM 2541 C CA . ALA A 1 315 ? 29.288 -17.858 13.205 1.00 78.69 315 ALA A CA 1
ATOM 2542 C C . ALA A 1 315 ? 30.317 -18.834 13.807 1.00 78.69 315 ALA A C 1
ATOM 2544 O O . ALA A 1 315 ? 29.997 -20.008 14.002 1.00 78.69 315 ALA A O 1
ATOM 2545 N N . ASP A 1 316 ? 31.504 -18.349 14.185 1.00 81.81 316 ASP A N 1
ATOM 2546 C CA . ASP A 1 316 ? 32.525 -19.168 14.852 1.00 81.81 316 ASP A CA 1
ATOM 2547 C C . ASP A 1 316 ? 32.047 -19.669 16.222 1.00 81.81 316 ASP A C 1
ATOM 2549 O O . ASP A 1 316 ? 32.201 -20.848 16.545 1.00 81.81 316 ASP A O 1
ATOM 2553 N N . LYS A 1 317 ? 31.385 -18.818 17.019 1.00 83.38 317 LYS A N 1
ATOM 2554 C CA . LYS A 1 317 ? 30.781 -19.241 18.296 1.00 83.38 317 LYS A CA 1
ATOM 2555 C C . LYS A 1 317 ? 29.706 -20.307 18.098 1.00 83.38 317 LYS A C 1
ATOM 2557 O O . LYS A 1 317 ? 29.659 -21.271 18.862 1.00 83.38 317 LYS A O 1
ATOM 2562 N N . ALA A 1 318 ? 28.855 -20.156 17.083 1.00 80.75 318 ALA A N 1
ATOM 2563 C CA . ALA A 1 318 ? 27.827 -21.141 16.760 1.00 80.75 318 ALA A CA 1
ATOM 2564 C C . ALA A 1 318 ? 28.444 -22.486 16.340 1.00 80.75 318 ALA A C 1
ATOM 2566 O O . ALA A 1 318 ? 27.952 -23.544 16.741 1.00 80.75 318 ALA A O 1
ATOM 2567 N N . MET A 1 319 ? 29.556 -22.454 15.599 1.00 81.38 319 MET A N 1
ATOM 2568 C CA . MET A 1 319 ? 30.296 -23.653 15.212 1.00 81.38 319 MET A CA 1
ATOM 2569 C C . MET A 1 319 ? 30.890 -24.361 16.436 1.00 81.38 319 MET A C 1
ATOM 2571 O O . MET A 1 319 ? 30.652 -25.557 16.616 1.00 81.38 319 MET A O 1
ATOM 2575 N N . VAL A 1 320 ? 31.551 -23.623 17.333 1.00 81.19 320 VAL A N 1
ATOM 2576 C CA . VAL A 1 320 ? 32.122 -24.175 18.575 1.00 81.19 320 VAL A CA 1
ATOM 2577 C C . VAL A 1 320 ? 31.034 -24.764 19.477 1.00 81.19 320 VAL A C 1
ATOM 2579 O O . VAL A 1 320 ? 31.197 -25.868 19.991 1.00 81.19 320 VAL A O 1
ATOM 2582 N N . LEU A 1 321 ? 29.890 -24.088 19.628 1.00 78.19 321 LEU A N 1
ATOM 2583 C CA . LEU A 1 321 ? 28.754 -24.617 20.391 1.00 78.19 321 LEU A CA 1
ATOM 2584 C C . LEU A 1 321 ? 28.188 -25.900 19.771 1.00 78.19 321 LEU A C 1
ATOM 2586 O O . LEU A 1 321 ? 27.845 -26.831 20.500 1.00 78.19 321 LEU A O 1
ATOM 2590 N N . SER A 1 322 ? 28.125 -25.979 18.439 1.00 78.75 322 SER A N 1
ATOM 2591 C CA . SER A 1 322 ? 27.675 -27.189 17.743 1.00 78.75 322 SER A CA 1
ATOM 2592 C C . SER A 1 322 ? 28.618 -28.378 17.967 1.00 78.75 322 SER A C 1
ATOM 2594 O O . SER A 1 322 ? 28.169 -29.516 18.102 1.00 78.75 322 SER A O 1
ATOM 2596 N N . GLU A 1 323 ? 29.920 -28.118 18.063 1.00 79.69 323 GLU A N 1
ATOM 2597 C CA . GLU A 1 323 ? 30.948 -29.134 18.276 1.00 79.69 323 GLU A CA 1
ATOM 2598 C C . GLU A 1 323 ? 30.992 -29.602 19.736 1.00 79.69 323 GLU A C 1
ATOM 2600 O O . GLU A 1 323 ? 31.116 -30.798 20.006 1.00 79.69 323 GLU A O 1
ATOM 2605 N N . LEU A 1 324 ? 30.755 -28.687 20.679 1.00 77.69 324 LEU A N 1
ATOM 2606 C CA . LEU A 1 324 ? 30.621 -28.995 22.103 1.00 77.69 324 LEU A CA 1
ATOM 2607 C C . LEU A 1 324 ? 29.350 -29.810 22.397 1.00 77.69 324 LEU A C 1
ATOM 2609 O O . LEU A 1 324 ? 29.375 -30.756 23.179 1.00 77.69 324 LEU A O 1
ATOM 2613 N N . LEU A 1 325 ? 28.239 -29.506 21.722 1.00 77.38 325 LEU A N 1
ATOM 2614 C CA . LEU A 1 325 ? 27.020 -30.320 21.801 1.00 77.38 325 LEU A CA 1
ATOM 2615 C C . LEU A 1 325 ? 27.225 -31.716 21.195 1.00 77.38 325 LEU A C 1
ATOM 2617 O O . LEU A 1 325 ? 26.690 -32.699 21.708 1.00 77.38 325 LEU A O 1
ATOM 2621 N N . ARG A 1 326 ? 28.033 -31.824 20.133 1.00 79.06 326 ARG A N 1
ATOM 2622 C CA . ARG A 1 326 ? 28.383 -33.110 19.516 1.00 79.06 326 ARG A CA 1
ATOM 2623 C C . ARG A 1 326 ? 29.272 -33.961 20.424 1.00 79.06 326 ARG A C 1
ATOM 2625 O O . ARG A 1 326 ? 29.055 -35.168 20.494 1.00 79.06 326 ARG A O 1
ATOM 2632 N N . SER A 1 327 ? 30.217 -33.355 21.146 1.00 74.44 327 SER A N 1
ATOM 2633 C CA . SER A 1 327 ? 31.076 -34.075 22.097 1.00 74.44 327 SER A CA 1
ATOM 2634 C C . SER A 1 327 ? 30.309 -34.557 23.334 1.00 74.44 327 SER A C 1
ATOM 2636 O O . SER A 1 327 ? 30.554 -35.663 23.809 1.00 74.44 327 SER A O 1
ATOM 2638 N N . LEU A 1 328 ? 29.316 -33.791 23.801 1.00 71.31 328 LEU A N 1
ATOM 2639 C CA . LEU A 1 328 ? 28.439 -34.175 24.915 1.00 71.31 328 LEU A CA 1
ATOM 2640 C C . LEU A 1 328 ? 27.427 -35.276 24.553 1.00 71.31 328 LEU A C 1
ATOM 2642 O O . LEU A 1 328 ? 26.953 -35.983 25.439 1.00 71.31 328 LEU A O 1
ATOM 2646 N N . SER A 1 329 ? 27.102 -35.440 23.267 1.00 69.62 329 SER A N 1
ATOM 2647 C CA . SER A 1 329 ? 26.185 -36.480 22.778 1.00 69.62 329 SER A CA 1
ATOM 2648 C C . SER A 1 329 ? 26.886 -37.793 22.393 1.00 69.62 329 SER A C 1
ATOM 2650 O O . SER A 1 329 ? 26.211 -38.731 21.958 1.00 69.62 329 SER A O 1
ATOM 2652 N N . ALA A 1 330 ? 28.214 -37.887 22.520 1.00 68.38 330 ALA A N 1
ATOM 2653 C CA . ALA A 1 330 ? 28.949 -39.104 22.190 1.00 68.38 330 ALA A CA 1
ATOM 2654 C C . ALA A 1 330 ? 28.704 -40.202 23.255 1.00 68.38 330 ALA A C 1
ATOM 2656 O O . ALA A 1 330 ? 28.933 -39.965 24.444 1.00 68.38 330 ALA A O 1
ATOM 2657 N N . PRO A 1 331 ? 28.240 -41.409 22.876 1.00 60.84 331 PRO A N 1
ATOM 2658 C CA . PRO A 1 331 ? 28.002 -42.490 23.827 1.00 60.84 331 PRO A CA 1
ATOM 2659 C C . PRO A 1 331 ? 29.327 -42.997 24.409 1.00 60.84 331 PRO A C 1
ATOM 2661 O O . PRO A 1 331 ? 30.193 -43.486 23.685 1.00 60.84 331 PRO A O 1
ATOM 2664 N N . GLN A 1 332 ? 29.468 -42.898 25.733 1.00 57.56 332 GLN A N 1
ATOM 2665 C CA . GLN A 1 332 ? 30.612 -43.423 26.477 1.00 57.56 332 GLN A CA 1
ATOM 2666 C C . GLN A 1 332 ? 30.669 -44.950 26.335 1.0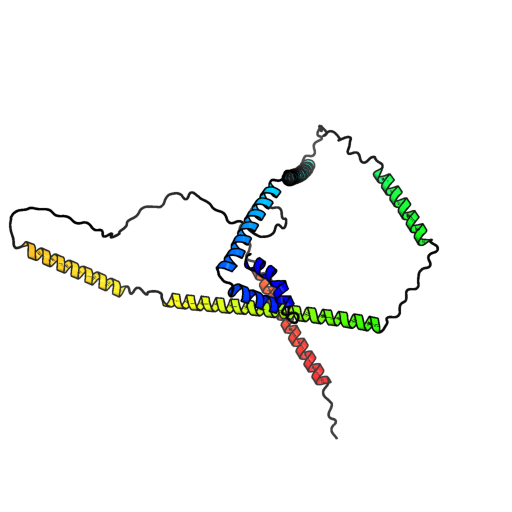0 57.56 332 GLN A C 1
ATOM 2668 O O . GLN A 1 332 ? 29.901 -45.677 26.971 1.00 57.56 332 GLN A O 1
ATOM 2673 N N . ILE A 1 333 ? 31.584 -45.436 25.497 1.00 58.62 333 ILE A N 1
ATOM 2674 C CA . ILE A 1 333 ? 31.917 -46.856 25.391 1.00 58.62 333 ILE A CA 1
ATOM 2675 C C . ILE A 1 333 ? 32.600 -47.248 26.706 1.00 58.62 333 ILE A C 1
ATOM 2677 O O . ILE A 1 333 ? 33.732 -46.849 26.974 1.00 58.62 333 ILE A O 1
ATOM 2681 N N . LYS A 1 334 ? 31.891 -47.996 27.556 1.00 51.12 334 LYS A N 1
ATOM 2682 C CA . LYS A 1 334 ? 32.467 -48.580 28.774 1.00 51.12 334 LYS A CA 1
ATOM 2683 C C . LYS A 1 334 ? 33.409 -49.719 28.370 1.00 51.12 334 LYS A C 1
ATOM 2685 O O . LYS A 1 334 ? 32.953 -50.610 27.651 1.00 51.12 334 LYS A O 1
ATOM 2690 N N . PRO A 1 335 ? 34.679 -49.725 28.807 1.00 53.94 335 PRO A N 1
ATOM 2691 C CA . PRO A 1 335 ? 35.531 -50.884 28.609 1.00 53.94 335 PRO A CA 1
ATOM 2692 C C . PRO A 1 335 ? 35.061 -52.016 29.534 1.00 53.94 335 PRO A C 1
ATOM 2694 O O . PRO A 1 335 ? 34.710 -51.771 30.691 1.00 53.94 335 PRO A O 1
ATOM 2697 N N . THR A 1 336 ? 34.995 -53.217 28.960 1.00 56.66 336 THR A N 1
ATOM 2698 C CA . THR A 1 336 ? 34.657 -54.510 29.583 1.00 56.66 336 THR A CA 1
ATOM 2699 C C . THR A 1 336 ? 35.591 -54.911 30.707 1.00 56.66 336 THR A C 1
ATOM 2701 O O . THR A 1 336 ? 36.812 -54.689 30.538 1.00 56.66 336 THR A O 1
#

Foldseek 3Di:
DLLVVQCVVCLVVLCVVPVPDDPVVSVVVSVVVVVVDDPVVSVVSVVVVVVVVVVVVVVVVCVCVPPVNVVVVVVVVVVVVVVVVVVVVVVVVVPDPDDDDDPDDPPPPVPPPPVCPVVVVVVVVVVVVVVVVCVVVPPDDDDPPPDDCDPVNVVVVVVVVVVVVVVVVVVVVVVVVVVVVVVVVVVVVVVVVVVVVVVVVVVPDDDPPVVVVVVVVVVVVVVVVVVVVVVVVVPDDDDDDDDDDDDDDDDDDDDDDDDDDDDDDDDDDDDDDDDDDDDDDDDDDDDDDDDDDPPPVVVVVVVVVVVVVVVVVVVVVVVVVVVVVVVVPDDDDDDD

Sequence (336 aa):
MPYMRYSRKVWDQVKASNPDLKLWEIGKIIGGMWRDLTDEEKQDYLNDYEAEKIEYNESMKAYHNSPAYLAYVNAKSRAEAALEEESRQRQSRLDKGEPYMSIQPAEDPDDYDDGFSIKHSAASRFQRNHRLISEILSESVVPDVRSVVTTARMQVLKRQVQSLMRKLEAELLQIEDRHQDKKRKFIEATESFSNELKRLCCMKVEVDMEKISAEIAAAEEAARKRMAEREKDVGDRGVRDAPTCVLAEEEKHICATHGSKSQQNYLSEGSNKEGEDTESNSTDTPGENSVYLEPRRQQTCVEYKQMIKEKALEADKAMVLSELLRSLSAPQIKPT

Secondary structure (DSSP, 8-state):
-HHHHHHHHHHHHHHHH-TTS-HHHHHHHHHHHHHHS-HHHHHHHHHHHHHHHHHHHHHHHHHHTSHHHHHHHHHHHHHHHHHHHHHHHHHHHHH--------PPP--TT----S-HHHHHHHHHHHHHHHHHHHHTSS-----------HHHHHHHHHHHHHHHHHHHHHHHHHHHHHHHHHHHHHHHHHHHHHHHHHHHHT-----HHHHHHHHHHHHHHHHHHHHHHHHHTTS---------------------------------------------------------SHHHHHHHHHHHHHHHHHHHHHHHHHHHHHHHHHHTS------

Organism: Mola mola (NCBI:txid94237)

Radius of gyration: 44.02 Å; chains: 1; bounding box: 93×108×120 Å

pLDDT: mean 74.37, std 24.06, range [21.47, 98.25]

InterPro domains:
  IPR009071 High mobility group box domain [PF00505] (2-63)
  IPR009071 High mobility group box domain [PS50118] (1-64)
  IPR009071 High mobility group box domain [SM00398] (2-65)
  IPR036910 High mobility group box domain superfamily [G3DSA:1.10.30.10] (1-96)
  IPR036910 High mobility group box domain superfamily [SSF47095] (2-68)